Protein 8OGM (pdb70)

Foldseek 3Di:
DVVVVLLVQLLVQVLLLLVVCLVVLQKAKEKEADPDDDVVQLVQFAADQAAGGNVVRNVQRDPPDPFNQAYFYDDPRGGGGTNTFADFAPDPPPPPPDDRRVRRQLRNQCVHQMKMWTQGSVRSKIWIHHNNDIGTRDDSVRSSVVSVVSVD/DDPLVVLLVQQLVQVLVLLVVCLVVLQKAKEKEADPDDDVVQLVQFAFDQAFGGNVVRNVQRDPPDPFNAQHFYDYRGGRGGGNTFADFAPDPQPPPVDDGSVRRQLRNQCVHQMKMWIQGSVNSKIWIHHNNDIGTRDDSVRSSVVSVVSSD

Structure (mmCIF, N/CA/C/O backbone):
data_8OGM
#
_entry.id   8OGM
#
_cell.length_a   119.360
_cell.length_b   39.480
_cell.length_c   68.230
_cell.angle_alpha   90.000
_cell.angle_beta   95.370
_cell.angle_gamma   90.000
#
_symmetry.space_group_name_H-M   'C 1 2 1'
#
loop_
_entity.id
_entity.type
_entity.pdbx_description
1 polymer 'Cyclic di-AMP synthase CdaA'
2 water water
#
loop_
_atom_site.group_PDB
_atom_site.id
_atom_site.type_symbol
_atom_site.label_atom_id
_atom_site.label_alt_id
_atom_site.label_comp_id
_atom_site.label_asym_id
_atom_site.label_entity_id
_atom_site.label_seq_id
_atom_site.pdbx_PDB_ins_code
_atom_site.Cartn_x
_atom_site.Cartn_y
_atom_site.Cartn_z
_atom_site.occupancy
_atom_site.B_iso_or_equiv
_atom_site.auth_seq_id
_atom_site.auth_comp_id
_atom_site.auth_asym_id
_atom_site.auth_atom_id
_atom_site.pdbx_PDB_model_num
ATOM 1 N N . THR A 1 3 ? 26.56700 -26.35599 32.94501 1.000 38.55492 103 THR A N 1
ATOM 2 C CA . THR A 1 3 ? 25.66400 -25.84502 33.98700 1.000 36.99378 103 THR A CA 1
ATOM 3 C C . THR A 1 3 ? 24.32095 -25.47500 33.36697 1.000 35.17790 103 THR A C 1
ATOM 4 O O . THR A 1 3 ? 24.19001 -25.43999 32.14500 1.000 34.61512 103 THR A O 1
ATOM 15 N N . PRO A 1 4 ? 23.27402 -25.25400 34.18102 1.000 34.91937 104 PRO A N 1
ATOM 16 C CA . PRO A 1 4 ? 21.99002 -24.77895 33.62800 1.000 33.84766 104 PRO A CA 1
ATOM 17 C C . PRO A 1 4 ? 22.11701 -23.49104 32.80000 1.000 29.94119 104 PRO A C 1
ATOM 18 O O . PRO A 1 4 ? 21.56098 -23.41700 31.70798 1.000 30.73931 104 PRO A O 1
ATOM 29 N N . VAL A 1 5 ? 22.85901 -22.49500 33.27301 1.000 29.67199 105 VAL A N 1
ATOM 30 C CA . VAL A 1 5 ? 23.03400 -21.26201 32.50699 1.000 29.72234 105 VAL A CA 1
ATOM 31 C C . VAL A 1 5 ? 23.71498 -21.54498 31.16299 1.000 26.71852 105 VAL A C 1
ATOM 32 O O . VAL A 1 5 ? 23.33100 -20.98701 30.11802 1.000 27.35629 105 VAL A O 1
ATOM 45 N N . GLU A 1 6 ? 24.72801 -22.40501 31.16001 1.000 29.28804 106 GLU A N 1
ATOM 46 C CA . GLU A 1 6 ? 25.41500 -22.73800 29.91600 1.000 28.43185 106 GLU A CA 1
ATOM 47 C C . GLU A 1 6 ? 24.48801 -23.46898 28.95297 1.000 26.74569 106 GLU A C 1
ATOM 48 O O . GLU A 1 6 ? 24.48400 -23.17601 27.74202 1.000 25.88718 106 GLU A O 1
ATOM 60 N N . GLU A 1 7 ? 23.68299 -24.40202 29.45700 1.000 27.63870 107 GLU A N 1
ATOM 61 C CA . GLU A 1 7 ? 22.75401 -25.11097 28.57700 1.000 28.09405 107 GLU A CA 1
ATOM 62 C C . GLU A 1 7 ? 21.73600 -24.14302 27.97601 1.000 25.53426 107 GLU A C 1
ATOM 63 O O . GLU A 1 7 ? 21.35199 -24.29000 26.81698 1.000 23.94012 107 GLU A O 1
ATOM 75 N N . ALA A 1 8 ? 21.27101 -23.16699 28.75700 1.000 25.02353 108 ALA A N 1
ATOM 76 C CA . ALA A 1 8 ? 20.31200 -22.19799 28.23200 1.000 23.97551 108 ALA A CA 1
ATOM 77 C C . ALA A 1 8 ? 20.92200 -21.31402 27.14500 1.000 21.18091 108 ALA A C 1
ATOM 78 O O . ALA A 1 8 ? 20.27100 -21.04700 26.12900 1.000 20.19742 108 ALA A O 1
ATOM 85 N N . GLN A 1 9 ? 22.16600 -20.86400 27.33401 1.000 21.88805 109 GLN A N 1
ATOM 86 C CA . GLN A 1 9 ? 22.82900 -20.09099 26.29501 1.000 22.03347 109 GLN A CA 1
ATOM 87 C C . GLN A 1 9 ? 22.98800 -20.91599 25.03497 1.000 21.93952 109 GLN A C 1
ATOM 88 O O . GLN A 1 9 ? 22.83700 -20.39600 23.91701 1.000 21.20470 109 GLN A O 1
ATOM 102 N N . GLN A 1 10 ? 23.30301 -22.20300 25.17900 1.000 21.73135 110 GLN A N 1
ATOM 103 C CA . GLN A 1 10 ? 23.48700 -23.02999 23.99401 1.000 23.35330 110 GLN A CA 1
ATOM 104 C C . GLN A 1 10 ? 22.16700 -23.22801 23.26997 1.000 21.74073 110 GLN A C 1
ATOM 105 O O . GLN A 1 10 ? 22.11600 -23.16600 22.03800 1.000 20.71433 110 GLN A O 1
ATOM 119 N N . LYS A 1 11 ? 21.08602 -23.46900 24.00103 1.000 19.97571 111 LYS A N 1
ATOM 120 C CA . LYS A 1 11 ? 19.79396 -23.61398 23.36598 1.000 20.31944 111 LYS A CA 1
ATOM 121 C C . LYS A 1 11 ? 19.44001 -22.36500 22.55500 1.000 18.79345 111 LYS A C 1
ATOM 122 O O . LYS A 1 11 ? 18.91100 -22.45601 21.44100 1.000 19.35742 111 LYS A O 1
ATOM 141 N N . THR A 1 12 ? 19.74401 -21.18701 23.08901 1.000 18.28724 112 THR A N 1
ATOM 142 C CA . THR A 1 12 ? 19.45799 -19.95499 22.37197 1.000 18.82176 112 THR A CA 1
ATOM 143 C C . THR A 1 12 ? 20.30302 -19.82601 21.10503 1.000 16.55145 112 THR A C 1
ATOM 144 O O . THR A 1 12 ? 19.80099 -19.43999 20.04999 1.000 16.47942 112 THR A O 1
ATOM 155 N N . ILE A 1 13 ? 21.59400 -20.14300 21.20000 1.000 15.95736 113 ILE A N 1
ATOM 156 C CA . ILE A 1 13 ? 22.45000 -20.12100 20.01801 1.000 16.04303 113 ILE A CA 1
ATOM 157 C C . ILE A 1 13 ? 21.90100 -21.05201 18.95096 1.000 16.34180 113 ILE A C 1
ATOM 158 O O . ILE A 1 13 ? 21.87000 -20.71299 17.76001 1.000 16.56867 113 ILE A O 1
ATOM 174 N N . GLU A 1 14 ? 21.45400 -22.24203 19.34702 1.000 17.21367 114 GLU A N 1
ATOM 175 C CA . GLU A 1 14 ? 20.93001 -23.21797 18.38499 1.000 18.39009 114 GLU A CA 1
ATOM 176 C C . GLU A 1 14 ? 19.67297 -22.68300 17.71397 1.000 17.52905 114 GLU A C 1
ATOM 177 O O . GLU A 1 14 ? 19.44602 -22.89001 16.50902 1.000 17.23563 114 GLU A O 1
ATOM 189 N N . ALA A 1 15 ? 18.83399 -21.98500 18.47203 1.000 16.24189 115 ALA A N 1
ATOM 190 C CA . ALA A 1 15 ? 17.59402 -21.44399 17.92800 1.000 16.22987 115 ALA A CA 1
ATOM 191 C C . ALA A 1 15 ? 17.89697 -20.33701 16.92500 1.000 13.65354 115 ALA A C 1
ATOM 192 O O . ALA A 1 15 ? 17.28401 -20.28399 15.85399 1.000 14.75825 115 ALA A O 1
ATOM 199 N N . ILE A 1 16 ? 18.80301 -19.42499 17.27803 1.000 13.78792 116 ILE A N 1
ATOM 200 C CA . ILE A 1 16 ? 19.20301 -18.35303 16.37497 1.000 14.42611 116 ILE A CA 1
ATOM 201 C C . ILE A 1 16 ? 19.77200 -18.95897 15.08901 1.000 14.89215 116 ILE A C 1
ATOM 202 O O . ILE A 1 16 ? 19.40098 -18.57399 13.98398 1.000 16.53126 116 ILE A O 1
ATOM 218 N N . THR A 1 17 ? 20.72202 -19.87401 15.21302 1.000 14.89085 117 THR A N 1
ATOM 219 C CA . THR A 1 17 ? 21.37799 -20.37899 14.01299 1.000 18.18877 117 THR A CA 1
ATOM 220 C C . THR A 1 17 ? 20.38301 -21.13101 13.11899 1.000 16.50091 117 THR A C 1
ATOM 221 O O . THR A 1 17 ? 20.45301 -21.03099 11.89299 1.000 16.61457 117 THR A O 1
ATOM 232 N N . LYS A 1 18 ? 19.45300 -21.89898 13.70001 1.000 14.30495 118 LYS A N 1
ATOM 233 C CA . LYS A 1 18 ? 18.44300 -22.57102 12.88199 1.000 16.30308 118 LYS A CA 1
ATOM 234 C C . LYS A 1 18 ? 17.57498 -21.57296 12.12597 1.000 14.52402 118 LYS A C 1
ATOM 235 O O . LYS A 1 18 ? 17.26302 -21.75902 10.94200 1.000 15.46451 118 LYS A O 1
ATOM 254 N N . ALA A 1 19 ? 17.17102 -20.48301 12.77504 1.000 13.87040 119 ALA A N 1
ATOM 255 C CA . ALA A 1 19 ? 16.37797 -19.46503 12.10698 1.000 12.50798 119 ALA A CA 1
ATOM 256 C C . ALA A 1 19 ? 17.16904 -18.79996 11.00198 1.000 12.64689 119 ALA A C 1
ATOM 257 O O . ALA A 1 19 ? 16.66300 -18.57601 9.88902 1.000 13.49300 119 ALA A O 1
ATOM 264 N N . ILE A 1 20 ? 18.41899 -18.41401 11.30899 1.000 13.71960 120 ILE A N 1
ATOM 265 C CA . ILE A 1 20 ? 19.26897 -17.75599 10.31701 1.000 15.27687 120 ILE A CA 1
ATOM 266 C C . ILE A 1 20 ? 19.46199 -18.64700 9.09797 1.000 14.70203 120 ILE A C 1
ATOM 267 O O . ILE A 1 20 ? 19.36700 -18.18100 7.95002 1.000 14.77613 120 ILE A O 1
ATOM 283 N N . ASN A 1 21 ? 19.68601 -19.94801 9.30800 1.000 15.61765 121 ASN A N 1
ATOM 284 C CA . ASN A 1 21 ? 19.88701 -20.85800 8.17501 1.000 16.74758 121 ASN A CA 1
ATOM 285 C C . ASN A 1 21 ? 18.65899 -20.89899 7.28095 1.000 16.78275 121 ASN A C 1
ATOM 286 O O . ASN A 1 21 ? 18.76900 -20.86800 6.03803 1.000 18.07305 121 ASN A O 1
ATOM 297 N N . TYR A 1 22 ? 17.47400 -20.94902 7.88401 1.000 14.75343 122 TYR A N 1
ATOM 298 C CA . TYR A 1 22 ? 16.23101 -21.01000 7.12204 1.000 15.92650 122 TYR A CA 1
ATOM 299 C C . TYR A 1 22 ? 16.07795 -19.74991 6.29491 1.000 15.09271 122 TYR A C 1
ATOM 300 O O . TYR A 1 22 ? 15.70801 -19.78904 5.10802 1.000 18.45714 122 TYR A O 1
ATOM 318 N N . MET A 1 23 ? 16.31903 -18.57504 6.88711 1.000 14.02785 123 MET A N 1
ATOM 319 C CA . MET A 1 23 ? 16.17400 -17.29002 6.22991 1.000 14.37932 123 MET A CA 1
ATOM 320 C C . MET A 1 23 ? 17.21297 -17.12598 5.11903 1.000 14.91800 123 MET A C 1
ATOM 321 O O . MET A 1 23 ? 16.89601 -16.58900 4.05798 1.000 14.81841 123 MET A O 1
ATOM 335 N N . ALA A 1 24 ? 18.44602 -17.56299 5.36302 1.000 13.04460 124 ALA A N 1
ATOM 336 C CA . ALA A 1 24 ? 19.49198 -17.44200 4.35698 1.000 13.73321 124 ALA A CA 1
ATOM 337 C C . ALA A 1 24 ? 19.08602 -18.21304 3.10693 1.000 13.73419 124 ALA A C 1
ATOM 338 O O . ALA A 1 24 ? 19.27000 -17.75897 1.96703 1.000 15.37719 124 ALA A O 1
ATOM 345 N N . LYS A 1 25 ? 18.60998 -19.44606 3.28601 1.000 13.99075 125 LYS A N 1
ATOM 346 C CA . LYS A 1 25 ? 18.21803 -20.34091 2.16701 1.000 16.46761 125 LYS A CA 1
ATOM 347 C C . LYS A 1 25 ? 17.11599 -19.70501 1.32698 1.000 17.94729 125 LYS A C 1
ATOM 348 O O . LYS A 1 25 ? 17.08201 -19.86901 0.10400 1.000 18.94619 125 LYS A O 1
ATOM 367 N N . ARG A 1 26 ? 16.21500 -18.96600 1.94703 1.000 15.89493 126 ARG A N 1
ATOM 368 C CA . ARG A 1 26 ? 15.06499 -18.38502 1.27799 1.000 16.32133 126 ARG A CA 1
ATOM 369 C C . ARG A 1 26 ? 15.25104 -16.92197 0.95601 1.000 15.78742 126 ARG A C 1
ATOM 370 O O . ARG A 1 26 ? 14.34698 -16.29200 0.42199 1.000 15.90930 126 ARG A O 1
ATOM 391 N N . ARG A 1 27 ? 16.43200 -16.37403 1.25201 1.000 14.31909 127 ARG A N 1
ATOM 392 C CA . ARG A 1 27 ? 16.76599 -14.98596 1.01794 1.000 13.25474 127 ARG A CA 1
ATOM 393 C C . ARG A 1 27 ? 15.70397 -14.06196 1.60709 1.000 12.95210 127 ARG A C 1
ATOM 394 O O . ARG A 1 27 ? 15.23502 -13.07403 1.01997 1.000 14.72349 127 ARG A O 1
ATOM 415 N N . ILE A 1 28 ? 15.39303 -14.32803 2.88297 1.000 14.86759 128 ILE A N 1
ATOM 416 C CA . ILE A 1 28 ? 14.54399 -13.48998 3.70898 1.000 15.31298 128 ILE A CA 1
ATOM 417 C C . ILE A 1 28 ? 15.44499 -12.51903 4.45502 1.000 13.36119 128 ILE A C 1
ATOM 418 O O . ILE A 1 28 ? 16.26801 -12.94699 5.27200 1.000 15.02819 128 ILE A O 1
ATOM 434 N N . GLY A 1 29 ? 15.23400 -11.22899 4.24099 1.000 13.18764 129 GLY A N 1
ATOM 435 C CA . GLY A 1 29 ? 15.99501 -10.23500 4.96598 1.000 13.60799 129 GLY A CA 1
ATOM 436 C C . GLY A 1 29 ? 15.68500 -10.28698 6.44104 1.000 14.13937 129 GLY A C 1
ATOM 437 O O . GLY A 1 29 ? 14.53001 -10.42101 6.85499 1.000 15.66999 129 GLY A O 1
ATOM 441 N N . ALA A 1 30 ? 16.72297 -10.09302 7.25800 1.000 14.04510 130 ALA A N 1
ATOM 442 C CA . ALA A 1 30 ? 16.52800 -10.18700 8.69996 1.000 13.31889 130 ALA A CA 1
ATOM 443 C C . ALA A 1 30 ? 17.59103 -9.35998 9.37807 1.000 12.57435 130 ALA A C 1
ATOM 444 O O . ALA A 1 30 ? 18.70999 -9.19100 8.88598 1.000 12.48748 130 ALA A O 1
ATOM 451 N N . LEU A 1 31 ? 17.25802 -8.92299 10.59900 1.000 11.57236 131 LEU A N 1
ATOM 452 C CA . LEU A 1 31 ? 18.09299 -7.99705 11.38297 1.000 13.06328 131 LEU A CA 1
ATOM 453 C C . LEU A 1 31 ? 17.84593 -8.36598 12.83802 1.000 11.32574 131 LEU A C 1
ATOM 454 O O . LEU A 1 31 ? 16.73501 -8.15700 13.34199 1.000 13.33962 131 LEU A O 1
ATOM 470 N N . LEU A 1 32 ? 18.82907 -8.92501 13.51098 1.000 12.24445 132 LEU A N 1
ATOM 471 C CA . LEU A 1 32 ? 18.70598 -9.48497 14.85003 1.000 12.86336 132 LEU A CA 1
ATOM 472 C C . LEU A 1 32 ? 19.86003 -8.98203 15.70997 1.000 12.79478 132 LEU A C 1
ATOM 473 O O . LEU A 1 32 ? 21.01898 -9.35299 15.46901 1.000 12.72831 132 LEU A O 1
ATOM 489 N N . THR A 1 33 ? 19.56099 -8.14796 16.68903 1.000 12.60795 133 THR A N 1
ATOM 490 C CA . THR A 1 33 ? 20.56500 -7.52507 17.55899 1.000 13.18409 133 THR A CA 1
ATOM 491 C C . THR A 1 33 ? 20.49198 -8.17597 18.94296 1.000 13.08602 133 THR A C 1
ATOM 492 O O . THR A 1 33 ? 19.40401 -8.27301 19.51902 1.000 15.27792 133 THR A O 1
ATOM 503 N N . ILE A 1 34 ? 21.63703 -8.59900 19.44601 1.000 12.19885 134 ILE A N 1
ATOM 504 C CA . ILE A 1 34 ? 21.77695 -9.17100 20.78198 1.000 14.59025 134 ILE A CA 1
ATOM 505 C C . ILE A 1 34 ? 22.40599 -8.13700 21.69201 1.000 14.52836 134 ILE A C 1
ATOM 506 O O . ILE A 1 34 ? 23.57402 -7.78499 21.53700 1.000 15.14010 134 ILE A O 1
ATOM 522 N N . GLU A 1 35 ? 21.61498 -7.66800 22.65298 1.000 15.85638 135 GLU A N 1
ATOM 523 C CA . GLU A 1 35 ? 22.06299 -6.67000 23.59702 1.000 17.71827 135 GLU A CA 1
ATOM 524 C C . GLU A 1 35 ? 23.07303 -7.32200 24.52198 1.000 16.79181 135 GLU A C 1
ATOM 525 O O . GLU A 1 35 ? 22.94801 -8.50799 24.86001 1.000 19.31794 135 GLU A O 1
ATOM 537 N N . ARG A 1 36 ? 24.14397 -6.56700 24.83099 1.000 17.73442 136 ARG A N 1
ATOM 538 C CA . ARG A 1 36 ? 25.21201 -7.05201 25.69501 1.000 20.50085 136 ARG A CA 1
ATOM 539 C C . ARG A 1 36 ? 25.29303 -6.12198 26.89500 1.000 20.91515 136 ARG A C 1
ATOM 540 O O . ARG A 1 36 ? 24.29497 -5.94200 27.57801 1.000 25.76223 136 ARG A O 1
ATOM 561 N N . ASP A 1 37 ? 26.45398 -5.49101 27.15600 1.000 19.53627 137 ASP A N 1
ATOM 562 C CA . ASP A 1 37 ? 26.54901 -4.66501 28.35901 1.000 22.52032 137 ASP A CA 1
ATOM 563 C C . ASP A 1 37 ? 25.93199 -3.28299 28.18699 1.000 21.33694 137 ASP A C 1
ATOM 564 O O . ASP A 1 37 ? 25.42900 -2.71001 29.16200 1.000 24.05281 137 ASP A O 1
ATOM 573 N N . THR A 1 38 ? 25.95301 -2.71700 26.98100 1.000 21.08152 138 THR A N 1
ATOM 574 C CA . THR A 1 38 ? 25.35499 -1.40600 26.76500 1.000 21.63646 138 THR A CA 1
ATOM 575 C C . THR A 1 38 ? 23.84801 -1.59699 26.64798 1.000 20.06874 138 THR A C 1
ATOM 576 O O . THR A 1 38 ? 23.37500 -2.30600 25.75500 1.000 21.10386 138 THR A O 1
ATOM 587 N N . GLY A 1 39 ? 23.10000 -0.93599 27.51801 1.000 21.21140 139 GLY A N 1
ATOM 588 C CA . GLY A 1 39 ? 21.65899 -1.05800 27.48100 1.000 23.84534 139 GLY A CA 1
ATOM 589 C C . GLY A 1 39 ? 21.07403 -0.44098 26.22100 1.000 21.40770 139 GLY A C 1
ATOM 590 O O . GLY A 1 39 ? 21.52399 0.60799 25.74800 1.000 25.57853 139 GLY A O 1
ATOM 594 N N . MET A 1 40 ? 20.06799 -1.11001 25.67201 1.000 21.84699 140 MET A N 1
ATOM 595 C CA . MET A 1 40 ? 19.42100 -0.70799 24.43299 1.000 22.95394 140 MET A CA 1
ATOM 596 C C . MET A 1 40 ? 17.94301 -0.41100 24.63200 1.000 23.30594 140 MET A C 1
ATOM 597 O O . MET A 1 40 ? 17.15900 -0.45101 23.67900 1.000 19.50377 140 MET A O 1
ATOM 611 N N . GLY A 1 41 ? 17.56499 -0.05600 25.85300 1.000 24.29900 141 GLY A N 1
ATOM 612 C CA . GLY A 1 41 ? 16.16100 0.16401 26.14001 1.000 24.18278 141 GLY A CA 1
ATOM 613 C C . GLY A 1 41 ? 15.50199 1.20098 25.25298 1.000 24.80151 141 GLY A C 1
ATOM 614 O O . GLY A 1 41 ? 14.34500 1.03300 24.86400 1.000 24.47880 141 GLY A O 1
ATOM 618 N N . ASP A 1 42 ? 16.23701 2.23500 24.85201 1.000 25.08931 142 ASP A N 1
ATOM 619 C CA . ASP A 1 42 ? 15.65701 3.27100 24.00899 1.000 24.33591 142 ASP A CA 1
ATOM 620 C C . ASP A 1 42 ? 15.33699 2.74400 22.60901 1.000 23.37310 142 ASP A C 1
ATOM 621 O O . ASP A 1 42 ? 14.37500 3.19701 21.98200 1.000 27.14174 142 ASP A O 1
ATOM 630 N N . TYR A 1 43 ? 16.10400 1.77899 22.11300 1.000 19.97026 143 TYR A N 1
ATOM 631 C CA . TYR A 1 43 ? 15.77702 1.16300 20.83001 1.000 17.66599 143 TYR A CA 1
ATOM 632 C C . TYR A 1 43 ? 14.70196 0.10099 20.97396 1.000 15.26150 143 TYR A C 1
ATOM 633 O O . TYR A 1 43 ? 13.82502 -0.01200 20.08903 1.000 17.00441 143 TYR A O 1
ATOM 651 N N . ILE A 1 44 ? 14.74500 -0.69801 22.04701 1.000 17.48861 144 ILE A N 1
ATOM 652 C CA . ILE A 1 44 ? 13.68902 -1.68300 22.31796 1.000 17.01313 144 ILE A CA 1
ATOM 653 C C . ILE A 1 44 ? 12.33299 -1.00896 22.32002 1.000 17.13923 144 ILE A C 1
ATOM 654 O O . ILE A 1 44 ? 11.35699 -1.51603 21.77799 1.000 17.74391 144 ILE A O 1
ATOM 670 N N . GLU A 1 45 ? 12.26801 0.19302 22.88604 1.000 19.17294 145 GLU A N 1
ATOM 671 C CA . GLU A 1 45 ? 11.00101 0.88897 23.09998 1.000 20.66525 145 GLU A CA 1
ATOM 672 C C . GLU A 1 45 ? 10.37601 1.31302 21.77799 1.000 19.86060 145 GLU A C 1
ATOM 673 O O . GLU A 1 45 ? 9.17699 1.57700 21.73900 1.000 21.32576 145 GLU A O 1
ATOM 685 N N . THR A 1 46 ? 11.16999 1.45097 20.70003 1.000 19.73642 146 THR A N 1
ATOM 686 C CA . THR A 1 46 ? 10.63002 1.82004 19.40299 1.000 17.98846 146 THR A CA 1
ATOM 687 C C . THR A 1 46 ? 9.88698 0.70599 18.67799 1.000 17.92522 146 THR A C 1
ATOM 688 O O . THR A 1 46 ? 9.18600 1.00500 17.70001 1.000 21.35970 146 THR A O 1
ATOM 699 N N . GLY A 1 47 ? 10.00802 -0.55300 19.10501 1.000 16.92814 147 GLY A N 1
ATOM 700 C CA . GLY A 1 47 ? 9.39599 -1.67198 18.42601 1.000 17.16087 147 GLY A CA 1
ATOM 701 C C . GLY A 1 47 ? 8.11902 -2.13400 19.10998 1.000 17.65637 147 GLY A C 1
ATOM 702 O O . GLY A 1 47 ? 7.53699 -1.46099 19.95701 1.000 19.39023 147 GLY A O 1
ATOM 706 N N . ILE A 1 48 ? 7.68501 -3.31601 18.70499 1.000 15.90800 148 ILE A N 1
ATOM 707 C CA . ILE A 1 48 ? 6.50599 -3.96203 19.26504 1.000 15.45107 148 ILE A CA 1
ATOM 708 C C . ILE A 1 48 ? 6.97299 -4.83598 20.43198 1.000 16.42015 148 ILE A C 1
ATOM 709 O O . ILE A 1 48 ? 7.79199 -5.74700 20.21101 1.000 14.77105 148 ILE A O 1
ATOM 725 N N . PRO A 1 49 ? 6.48702 -4.60901 21.66398 1.000 15.80798 149 PRO A N 1
ATOM 726 C CA . PRO A 1 49 ? 6.96600 -5.42496 22.78701 1.000 15.10801 149 PRO A CA 1
ATOM 727 C C . PRO A 1 49 ? 6.56590 -6.86514 22.62599 1.000 15.29485 149 PRO A C 1
ATOM 728 O O . PRO A 1 49 ? 5.39006 -7.18995 22.32900 1.000 16.44299 149 PRO A O 1
ATOM 739 N N . LEU A 1 50 ? 7.48607 -7.80388 22.91300 1.000 13.85837 150 LEU A N 1
ATOM 740 C CA . LEU A 1 50 ? 7.23696 -9.21608 22.93199 1.000 15.83494 150 LEU A CA 1
ATOM 741 C C . LEU A 1 50 ? 7.58700 -9.88000 24.25500 1.000 16.83442 150 LEU A C 1
ATOM 742 O O . LEU A 1 50 ? 6.76900 -10.62999 24.80300 1.000 17.58557 150 LEU A O 1
ATOM 758 N N . ASN A 1 51 ? 8.79901 -9.66098 24.75800 1.000 15.26706 151 ASN A N 1
ATOM 759 C CA . ASN A 1 51 ? 9.33799 -10.36700 25.91902 1.000 15.98059 151 ASN A CA 1
ATOM 760 C C . ASN A 1 51 ? 9.01800 -11.85201 25.83801 1.000 17.06388 151 ASN A C 1
ATOM 761 O O . ASN A 1 51 ? 8.49300 -12.47299 26.77000 1.000 17.29408 151 ASN A O 1
ATOM 772 N N . ALA A 1 52 ? 9.36003 -12.42400 24.70499 1.000 15.45387 152 ALA A N 1
ATOM 773 C CA . ALA A 1 52 ? 9.02900 -13.79601 24.38200 1.000 15.16122 152 ALA A CA 1
ATOM 774 C C . ALA A 1 52 ? 10.20201 -14.76199 24.53200 1.000 13.38824 152 ALA A C 1
ATOM 775 O O . ALA A 1 52 ? 11.36601 -14.40798 24.37000 1.000 16.09090 152 ALA A O 1
ATOM 782 N N . LYS A 1 53 ? 9.87596 -16.00404 24.81801 1.000 14.03133 153 LYS A N 1
ATOM 783 C CA . LYS A 1 53 ? 10.84701 -17.08697 24.75300 1.000 15.39817 153 LYS A CA 1
ATOM 784 C C . LYS A 1 53 ? 11.43703 -17.14102 23.35303 1.000 14.64499 153 LYS A C 1
ATOM 785 O O . LYS A 1 53 ? 10.74498 -16.97299 22.35698 1.000 17.90389 153 LYS A O 1
ATOM 804 N N . VAL A 1 54 ? 12.73201 -17.41900 23.29096 1.000 15.93803 154 VAL A N 1
ATOM 805 C CA . VAL A 1 54 ? 13.38400 -17.60500 21.98805 1.000 17.60977 154 VAL A CA 1
ATOM 806 C C . VAL A 1 54 ? 13.01099 -18.97300 21.44599 1.000 16.97510 154 VAL A C 1
ATOM 807 O O . VAL A 1 54 ? 12.99401 -19.97699 22.17101 1.000 20.47278 154 VAL A O 1
ATOM 820 N N . SER A 1 55 ? 12.66400 -19.00803 20.16999 1.000 15.98203 155 SER A N 1
ATOM 821 C CA . SER A 1 55 ? 12.57900 -20.27598 19.45099 1.000 16.83111 155 SER A CA 1
ATOM 822 C C . SER A 1 55 ? 12.90899 -19.95898 17.99802 1.000 14.62664 155 SER A C 1
ATOM 823 O O . SER A 1 55 ? 12.73100 -18.82400 17.55100 1.000 15.52495 155 SER A O 1
ATOM 831 N N . SER A 1 56 ? 13.40902 -20.94102 17.27098 1.000 15.25156 156 SER A N 1
ATOM 832 C CA . SER A 1 56 ? 13.65999 -20.70301 15.85301 1.000 15.80788 156 SER A CA 1
ATOM 833 C C . SER A 1 56 ? 12.35196 -20.41802 15.13701 1.000 15.31420 156 SER A C 1
ATOM 834 O O . SER A 1 56 ? 12.30200 -19.59499 14.22498 1.000 15.53985 156 SER A O 1
ATOM 842 N N . GLU A 1 57 ? 11.25902 -21.08901 15.56000 1.000 15.21959 157 GLU A N 1
ATOM 843 C CA . GLU A 1 57 ? 9.95604 -20.91401 14.91899 1.000 14.17525 157 GLU A CA 1
ATOM 844 C C . GLU A 1 57 ? 9.49897 -19.47692 15.05005 1.000 15.29913 157 GLU A C 1
ATOM 845 O O . GLU A 1 57 ? 9.02001 -18.86502 14.08599 1.000 15.76170 157 GLU A O 1
ATOM 857 N N . LEU A 1 58 ? 9.62401 -18.87806 16.26296 1.000 15.17085 158 LEU A N 1
ATOM 858 C CA . LEU A 1 58 ? 9.15300 -17.51696 16.42702 1.000 15.72845 158 LEU A CA 1
ATOM 859 C C . LEU A 1 58 ? 10.01101 -16.53002 15.63299 1.000 15.67233 158 LEU A C 1
ATOM 860 O O . LEU A 1 58 ? 9.49597 -15.61999 14.99000 1.000 15.75555 158 LEU A O 1
ATOM 876 N N . LEU A 1 59 ? 11.32601 -16.72300 15.62600 1.000 13.14909 159 LEU A N 1
ATOM 877 C CA . LEU A 1 59 ? 12.19199 -15.83499 14.85101 1.000 15.60109 159 LEU A CA 1
ATOM 878 C C . LEU A 1 59 ? 11.82300 -15.85505 13.37303 1.000 14.99781 159 LEU A C 1
ATOM 879 O O . LEU A 1 59 ? 11.72800 -14.81697 12.73299 1.000 16.83091 159 LEU A O 1
ATOM 895 N N . ILE A 1 60 ? 11.59598 -17.05198 12.82696 1.000 15.49951 160 ILE A N 1
ATOM 896 C CA . ILE A 1 60 ? 11.19502 -17.16003 11.41402 1.000 17.38993 160 ILE A CA 1
ATOM 897 C C . ILE A 1 60 ? 9.84899 -16.48700 11.17502 1.000 17.93278 160 ILE A C 1
ATOM 898 O O . ILE A 1 60 ? 9.69299 -15.70799 10.23698 1.000 21.56742 160 ILE A O 1
ATOM 914 N N . ASN A 1 61 ? 8.86200 -16.75499 12.04301 1.000 17.16110 161 ASN A N 1
ATOM 915 C CA . ASN A 1 61 ? 7.54801 -16.11801 11.89498 1.000 18.46139 161 ASN A CA 1
ATOM 916 C C . ASN A 1 61 ? 7.60601 -14.58902 11.96003 1.000 18.67223 161 ASN A C 1
ATOM 917 O O . ASN A 1 61 ? 6.77200 -13.94297 11.33499 1.000 24.16181 161 ASN A O 1
ATOM 928 N N . ILE A 1 62 ? 8.52698 -14.00804 12.75695 1.000 15.77408 162 ILE A N 1
ATOM 929 C CA . ILE A 1 62 ? 8.65503 -12.56095 12.81203 1.000 14.54778 162 ILE A CA 1
ATOM 930 C C . ILE A 1 62 ? 9.06204 -11.97804 11.45403 1.000 13.17910 162 ILE A C 1
ATOM 931 O O . ILE A 1 62 ? 8.57399 -10.92499 11.03699 1.000 15.59514 162 ILE A O 1
ATOM 947 N N . PHE A 1 63 ? 10.06997 -12.59698 10.81697 1.000 15.06473 163 PHE A N 1
ATOM 948 C CA . PHE A 1 63 ? 10.69500 -12.01201 9.62703 1.000 16.03916 163 PHE A CA 1
ATOM 949 C C . PHE A 1 63 ? 9.99205 -12.33598 8.31094 1.000 19.97935 163 PHE A C 1
ATOM 950 O O . PHE A 1 63 ? 10.53101 -12.02000 7.23103 1.000 25.21305 163 PHE A O 1
ATOM 967 N N . ILE A 1 64 ? 8.80396 -12.89102 8.32003 1.000 20.49768 164 ILE A N 1
ATOM 968 C CA . ILE A 1 64 ? 8.17301 -13.19801 7.03599 1.000 21.98383 164 ILE A CA 1
ATOM 969 C C . ILE A 1 64 ? 7.93199 -11.90800 6.25798 1.000 21.51355 164 ILE A C 1
ATOM 970 O O . ILE A 1 64 ? 7.39400 -10.92501 6.80102 1.000 22.25021 164 ILE A O 1
ATOM 986 N N . PRO A 1 65 ? 8.29899 -11.84401 4.98503 1.000 21.77922 165 PRO A N 1
ATOM 987 C CA . PRO A 1 65 ? 8.10899 -10.59698 4.24896 1.000 23.26554 165 PRO A CA 1
ATOM 988 C C . PRO A 1 65 ? 6.63504 -10.18402 4.18302 1.000 25.80201 165 PRO A C 1
ATOM 989 O O . PRO A 1 65 ? 5.74398 -11.02800 4.16799 1.000 30.01029 165 PRO A O 1
ATOM 1000 N N . ASN A 1 66 ? 6.40398 -8.87799 4.23403 0.723 27.73122 166 ASN A N 1
ATOM 1001 C CA . ASN A 1 66 ? 5.04801 -8.30799 4.15998 0.723 27.88517 166 ASN A CA 1
ATOM 1002 C C . ASN A 1 66 ? 4.12101 -8.69902 5.30600 0.723 26.63982 166 ASN A C 1
ATOM 1003 O O . ASN A 1 66 ? 2.92300 -8.91500 5.11700 0.723 27.35924 166 ASN A O 1
ATOM 1014 N N . THR A 1 67 ? 4.67300 -8.76901 6.50201 1.000 27.34713 167 THR A N 1
ATOM 1015 C CA . THR A 1 67 ? 3.92598 -9.05498 7.71499 1.000 23.46134 167 THR A CA 1
ATOM 1016 C C . THR A 1 67 ? 4.14001 -7.89899 8.68599 1.000 23.98908 167 THR A C 1
ATOM 1017 O O . THR A 1 67 ? 5.06498 -7.08502 8.50401 1.000 24.00841 167 THR A O 1
ATOM 1028 N N . PRO A 1 68 ? 3.28802 -7.77198 9.70702 1.000 24.69549 168 PRO A N 1
ATOM 1029 C CA . PRO A 1 68 ? 3.44699 -6.64601 10.66000 1.000 24.83254 168 PRO A CA 1
ATOM 1030 C C . PRO A 1 68 ? 4.82001 -6.49999 11.33498 1.000 27.21887 168 PRO A C 1
ATOM 1031 O O . PRO A 1 68 ? 5.26999 -5.37100 11.56800 1.000 30.88818 168 PRO A O 1
ATOM 1042 N N . LEU A 1 69 ? 5.53701 -7.58101 11.58899 1.000 23.71532 169 LEU A N 1
ATOM 1043 C CA . LEU A 1 69 ? 6.72297 -7.56302 12.44299 1.000 19.68423 169 LEU A CA 1
ATOM 1044 C C . LEU A 1 69 ? 8.04999 -7.56200 11.69702 1.000 18.40142 169 LEU A C 1
ATOM 1045 O O . LEU A 1 69 ? 9.09201 -7.48500 12.34999 1.000 19.40243 169 LEU A O 1
ATOM 1061 N N . HIS A 1 70 ? 8.04800 -7.65300 10.37699 1.000 18.60109 170 HIS A N 1
ATOM 1062 C CA . HIS A 1 70 ? 9.29899 -7.87001 9.66899 1.000 18.70102 170 HIS A CA 1
ATOM 1063 C C . HIS A 1 70 ? 10.09103 -6.60695 9.42801 1.000 18.09993 170 HIS A C 1
ATOM 1064 O O . HIS A 1 70 ? 11.28900 -6.69601 9.13799 1.000 26.52403 170 HIS A O 1
ATOM 1078 N N . ASP A 1 71 ? 9.51698 -5.41503 9.63701 1.000 20.19682 171 ASP A N 1
ATOM 1079 C CA . ASP A 1 71 ? 10.12001 -4.17198 9.18098 1.000 21.76168 171 ASP A CA 1
ATOM 1080 C C . ASP A 1 71 ? 10.89600 -3.50201 10.31000 1.000 24.38705 171 ASP A C 1
ATOM 1081 O O . ASP A 1 71 ? 10.44700 -2.54300 10.94100 1.000 27.62926 171 ASP A O 1
ATOM 1090 N N . GLY A 1 72 ? 12.10002 -3.99798 10.52604 1.000 19.42012 172 GLY A N 1
ATOM 1091 C CA . GLY A 1 72 ? 12.95498 -3.49504 11.59296 1.000 15.01273 172 GLY A CA 1
ATOM 1092 C C . GLY A 1 72 ? 13.72100 -4.63698 12.23603 1.000 13.86203 172 GLY A C 1
ATOM 1093 O O . GLY A 1 72 ? 13.74899 -5.78597 11.76999 1.000 15.56276 172 GLY A O 1
ATOM 1097 N N . ALA A 1 73 ? 14.31700 -4.29103 13.37399 1.000 14.18479 173 ALA A N 1
ATOM 1098 C CA . ALA A 1 73 ? 15.19300 -5.21500 14.06601 1.000 13.60547 173 ALA A CA 1
ATOM 1099 C C . ALA A 1 73 ? 14.45399 -5.93696 15.18401 1.000 13.26004 173 ALA A C 1
ATOM 1100 O O . ALA A 1 73 ? 13.61901 -5.35700 15.89099 1.000 14.93614 173 ALA A O 1
ATOM 1107 N N . VAL A 1 74 ? 14.79202 -7.18105 15.35299 1.000 12.28001 174 VAL A N 1
ATOM 1108 C CA . VAL A 1 74 ? 14.53997 -7.90096 16.59102 1.000 12.40529 174 VAL A CA 1
ATOM 1109 C C . VAL A 1 74 ? 15.67700 -7.60898 17.54500 1.000 12.02090 174 VAL A C 1
ATOM 1110 O O . VAL A 1 74 ? 16.84202 -7.64000 17.14500 1.000 13.39584 174 VAL A O 1
ATOM 1123 N N . ILE A 1 75 ? 15.34700 -7.26797 18.78899 1.000 13.18933 175 ILE A N 1
ATOM 1124 C CA . ILE A 1 75 ? 16.34706 -7.04314 19.82299 1.000 11.35021 175 ILE A CA 1
ATOM 1125 C C . ILE A 1 75 ? 16.13992 -8.13992 20.87901 1.000 11.72858 175 ILE A C 1
ATOM 1126 O O . ILE A 1 75 ? 15.03303 -8.24702 21.44300 1.000 14.61799 175 ILE A O 1
ATOM 1142 N N . MET A 1 76 ? 17.17707 -8.88403 21.16899 1.000 12.85639 176 MET A N 1
ATOM 1143 C CA . MET A 1 76 ? 17.20396 -9.90097 22.21003 1.000 14.01927 176 MET A CA 1
ATOM 1144 C C . MET A 1 76 ? 17.93300 -9.38700 23.43798 1.000 17.10691 176 MET A C 1
ATOM 1145 O O . MET A 1 76 ? 18.95901 -8.71899 23.32301 1.000 18.38671 176 MET A O 1
ATOM 1159 N N . LYS A 1 77 ? 17.42299 -9.75700 24.59904 1.000 19.96951 177 LYS A N 1
ATOM 1160 C CA . LYS A 1 77 ? 17.92800 -9.29700 25.89298 1.000 19.80504 177 LYS A CA 1
ATOM 1161 C C . LYS A 1 77 ? 17.57899 -10.35101 26.92700 1.000 22.29467 177 LYS A C 1
ATOM 1162 O O . LYS A 1 77 ? 16.44801 -10.85299 26.95100 1.000 22.56454 177 LYS A O 1
ATOM 1181 N N . ASN A 1 78 ? 18.55900 -10.71301 27.74500 1.000 23.61146 178 ASN A N 1
ATOM 1182 C CA . ASN A 1 78 ? 18.35001 -11.66599 28.83701 1.000 28.06595 178 ASN A CA 1
ATOM 1183 C C . ASN A 1 78 ? 17.70199 -12.96601 28.36099 1.000 26.99976 178 ASN A C 1
ATOM 1184 O O . ASN A 1 78 ? 16.79201 -13.50899 28.99800 1.000 27.20807 178 ASN A O 1
ATOM 1195 N N . ASN A 1 79 ? 18.16700 -13.47799 27.21800 1.000 28.12837 179 ASN A N 1
ATOM 1196 C CA . ASN A 1 79 ? 17.76098 -14.78500 26.70798 1.000 25.69774 179 ASN A CA 1
ATOM 1197 C C . ASN A 1 79 ? 16.30603 -14.81698 26.21701 1.000 22.64583 179 ASN A C 1
ATOM 1198 O O . ASN A 1 79 ? 15.71399 -15.88900 26.10500 1.000 27.99391 179 ASN A O 1
ATOM 1209 N N . GLU A 1 80 ? 15.74999 -13.64700 25.91001 1.000 19.33174 180 GLU A N 1
ATOM 1210 C CA . GLU A 1 80 ? 14.38902 -13.50500 25.41800 1.000 17.14952 180 GLU A CA 1
ATOM 1211 C C . GLU A 1 80 ? 14.40999 -12.56301 24.22400 1.000 16.30717 180 GLU A C 1
ATOM 1212 O O . GLU A 1 80 ? 15.32801 -11.76100 24.05400 1.000 16.77448 180 GLU A O 1
ATOM 1224 N N . ILE A 1 81 ? 13.36000 -12.64399 23.41401 1.000 15.13250 181 ILE A N 1
ATOM 1225 C CA . ILE A 1 81 ? 13.09904 -11.63101 22.39898 1.000 13.29921 181 ILE A CA 1
ATOM 1226 C C . ILE A 1 81 ? 12.37587 -10.46397 23.05604 1.000 12.56476 181 ILE A C 1
ATOM 1227 O O . ILE A 1 81 ? 11.18504 -10.57602 23.40499 1.000 16.11424 181 ILE A O 1
ATOM 1243 N N . ALA A 1 82 ? 13.03209 -9.31804 23.21096 1.000 13.50357 182 ALA A N 1
ATOM 1244 C CA . ALA A 1 82 ? 12.44197 -8.18499 23.87905 1.000 13.38356 182 ALA A CA 1
ATOM 1245 C C . ALA A 1 82 ? 11.38396 -7.53197 23.01498 1.000 15.10648 182 ALA A C 1
ATOM 1246 O O . ALA A 1 82 ? 10.26103 -7.24601 23.47700 1.000 15.16349 182 ALA A O 1
ATOM 1253 N N . ALA A 1 83 ? 11.71500 -7.26198 21.75200 1.000 15.27185 183 ALA A N 1
ATOM 1254 C CA . ALA A 1 83 ? 10.84298 -6.49705 20.85900 1.000 14.71243 183 ALA A CA 1
ATOM 1255 C C . ALA A 1 83 ? 11.22202 -6.83497 19.42201 1.000 13.39273 183 ALA A C 1
ATOM 1256 O O . ALA A 1 83 ? 12.36399 -7.20900 19.13800 1.000 14.04066 183 ALA A O 1
ATOM 1263 N N . ALA A 1 84 ? 10.27298 -6.63099 18.52100 1.000 13.28784 184 ALA A N 1
ATOM 1264 C CA . ALA A 1 84 ? 10.47903 -6.71700 17.08401 1.000 14.39641 184 ALA A CA 1
ATOM 1265 C C . ALA A 1 84 ? 10.14100 -5.39003 16.41099 1.000 15.07746 184 ALA A C 1
ATOM 1266 O O . ALA A 1 84 ? 9.48499 -4.52298 16.96802 1.000 15.91091 184 ALA A O 1
ATOM 1273 N N . ALA A 1 85 ? 10.58000 -5.27900 15.16998 1.000 14.75410 185 ALA A N 1
ATOM 1274 C CA . ALA A 1 85 ? 10.31500 -4.10200 14.34700 1.000 17.10573 185 ALA A CA 1
ATOM 1275 C C . ALA A 1 85 ? 10.87800 -2.84199 15.00400 1.000 15.39332 185 ALA A C 1
ATOM 1276 O O . ALA A 1 85 ? 10.27100 -1.76202 14.97100 1.000 17.16819 185 ALA A O 1
ATOM 1283 N N . CYS A 1 86 ? 12.05999 -2.97200 15.60497 1.000 14.69690 186 CYS A N 1
ATOM 1284 C CA . CYS A 1 86 ? 12.70104 -1.84097 16.23902 1.000 13.63153 186 CYS A CA 1
ATOM 1285 C C . CYS A 1 86 ? 13.55897 -1.00901 15.27398 1.000 14.66807 186 CYS A C 1
ATOM 1286 O O . CYS A 1 86 ? 14.10300 -1.52500 14.29300 1.000 16.04375 186 CYS A O 1
ATOM 1294 N N . TYR A 1 87 ? 13.61099 0.29997 15.53604 1.000 15.05527 187 TYR A N 1
ATOM 1295 C CA . TYR A 1 87 ? 14.53802 1.19501 14.88197 1.000 15.21712 187 TYR A CA 1
ATOM 1296 C C . TYR A 1 87 ? 15.96600 0.97998 15.37100 1.000 18.10828 187 TYR A C 1
ATOM 1297 O O . TYR A 1 87 ? 16.20400 0.73901 16.55700 1.000 19.23896 187 TYR A O 1
ATOM 1315 N N . LEU A 1 88 ? 16.91100 0.99901 14.43102 1.000 17.05521 188 LEU A N 1
ATOM 1316 C CA . LEU A 1 88 ? 18.33398 1.08701 14.71599 1.000 17.88570 188 LEU A CA 1
ATOM 1317 C C . LEU A 1 88 ? 18.87603 2.24799 13.89802 1.000 18.84356 188 LEU A C 1
ATOM 1318 O O . LEU A 1 88 ? 18.43399 2.47301 12.77698 1.000 19.96405 188 LEU A O 1
ATOM 1334 N N . PRO A 1 89 ? 19.87497 2.96799 14.41698 1.000 19.04901 189 PRO A N 1
ATOM 1335 C CA . PRO A 1 89 ? 20.39001 4.13102 13.68700 1.000 18.21094 189 PRO A CA 1
ATOM 1336 C C . PRO A 1 89 ? 21.24999 3.71699 12.49403 1.000 15.58118 189 PRO A C 1
ATOM 1337 O O . PRO A 1 89 ? 21.99900 2.73901 12.56899 1.000 17.23422 189 PRO A O 1
ATOM 1348 N N . LEU A 1 90 ? 21.11302 4.45601 11.39399 1.000 18.49429 190 LEU A N 1
ATOM 1349 C CA . LEU A 1 90 ? 21.91799 4.18896 10.20201 1.000 18.56625 190 LEU A CA 1
ATOM 1350 C C . LEU A 1 90 ? 23.35197 4.67407 10.34001 1.000 15.72684 190 LEU A C 1
ATOM 1351 O O . LEU A 1 90 ? 23.58101 5.85299 10.63800 1.000 18.11655 190 LEU A O 1
ATOM 1367 N N . SER A 1 91 ? 24.29706 3.81797 10.02599 1.000 15.13567 191 SER A N 1
ATOM 1368 C CA . SER A 1 91 ? 25.71195 4.21899 9.96700 1.000 15.07122 191 SER A CA 1
ATOM 1369 C C . SER A 1 91 ? 25.93800 5.17599 8.80202 1.000 17.20975 191 SER A C 1
ATOM 1370 O O . SER A 1 91 ? 25.32700 5.03301 7.74399 1.000 19.23083 191 SER A O 1
ATOM 1378 N N . GLU A 1 92 ? 26.81499 6.15502 9.02298 1.000 17.77471 192 GLU A N 1
ATOM 1379 C CA . GLU A 1 92 ? 27.33000 7.03095 7.97101 1.000 18.77749 192 GLU A CA 1
ATOM 1380 C C . GLU A 1 92 ? 28.73800 6.60602 7.55598 1.000 18.91816 192 GLU A C 1
ATOM 1381 O O . GLU A 1 92 ? 29.42400 7.36700 6.86100 1.000 22.33368 192 GLU A O 1
ATOM 1393 N N . SER A 1 93 ? 29.18101 5.41401 7.95000 1.000 17.64863 193 SER A N 1
ATOM 1394 C CA . SER A 1 93 ? 30.53898 4.98700 7.62400 1.000 17.86455 193 SER A CA 1
ATOM 1395 C C . SER A 1 93 ? 30.70501 4.95198 6.10702 1.000 17.85616 193 SER A C 1
ATOM 1396 O O . SER A 1 93 ? 29.87999 4.34800 5.41999 1.000 20.05174 193 SER A O 1
ATOM 1404 N N . PRO A 1 94 ? 31.79900 5.48003 5.56301 1.000 18.74430 194 PRO A N 1
ATOM 1405 C CA . PRO A 1 94 ? 32.05100 5.33400 4.13099 1.000 18.80365 194 PRO A CA 1
ATOM 1406 C C . PRO A 1 94 ? 32.71201 4.01997 3.76297 1.000 18.33328 194 PRO A C 1
ATOM 1407 O O . PRO A 1 94 ? 33.00800 3.80101 2.58102 1.000 20.30342 194 PRO A O 1
ATOM 1418 N N . PHE A 1 95 ? 32.89099 3.10700 4.72300 1.000 16.66880 195 PHE A N 1
ATOM 1419 C CA . PHE A 1 95 ? 33.66302 1.88201 4.54401 1.000 16.64207 195 PHE A CA 1
ATOM 1420 C C . PHE A 1 95 ? 32.81898 0.63097 4.56799 1.000 20.22357 195 PHE A C 1
ATOM 1421 O O . PHE A 1 95 ? 33.34401 -0.47700 4.72100 1.000 24.64370 195 PHE A O 1
ATOM 1438 N N . ILE A 1 96 ? 31.53599 0.77502 4.37901 1.000 19.03495 196 ILE A N 1
ATOM 1439 C CA . ILE A 1 96 ? 30.62301 -0.33001 4.15300 1.000 19.81345 196 ILE A CA 1
ATOM 1440 C C . ILE A 1 96 ? 30.56697 -0.55601 2.64901 1.000 20.01857 196 ILE A C 1
ATOM 1441 O O . ILE A 1 96 ? 30.49301 0.39401 1.86500 1.000 23.05584 196 ILE A O 1
ATOM 1457 N N . SER A 1 97 ? 30.53400 -1.82399 2.24899 1.000 20.88380 197 SER A N 1
ATOM 1458 C CA . SER A 1 97 ? 30.39500 -2.15602 0.83701 1.000 23.52193 197 SER A CA 1
ATOM 1459 C C . SER A 1 97 ? 29.23298 -1.39999 0.21700 1.000 25.24644 197 SER A C 1
ATOM 1460 O O . SER A 1 97 ? 28.12501 -1.36000 0.77000 1.000 23.84114 197 SER A O 1
ATOM 1468 N N . LYS A 1 98 ? 29.48900 -0.80498 -0.95101 1.000 25.95420 198 LYS A N 1
ATOM 1469 C CA . LYS A 1 98 ? 28.54900 0.15299 -1.53600 1.000 24.68357 198 LYS A CA 1
ATOM 1470 C C . LYS A 1 98 ? 27.30200 -0.53399 -2.07999 1.000 26.41577 198 LYS A C 1
ATOM 1471 O O . LYS A 1 98 ? 26.28600 0.13600 -2.29100 1.000 31.90911 198 LYS A O 1
ATOM 1490 N N . GLU A 1 99 ? 27.34799 -1.85101 -2.27301 1.000 23.78141 199 GLU A N 1
ATOM 1491 C CA . GLU A 1 99 ? 26.18701 -2.61000 -2.73701 1.000 25.63489 199 GLU A CA 1
ATOM 1492 C C . GLU A 1 99 ? 25.15999 -2.83101 -1.63600 1.000 27.15276 199 GLU A C 1
ATOM 1493 O O . GLU A 1 99 ? 24.01701 -3.21300 -1.92401 1.000 30.96404 199 GLU A O 1
ATOM 1505 N N . LEU A 1 100 ? 25.53700 -2.62899 -0.38499 1.000 24.70740 200 LEU A N 1
ATOM 1506 C CA . LEU A 1 100 ? 24.67501 -2.95100 0.74099 1.000 24.27119 200 LEU A CA 1
ATOM 1507 C C . LEU A 1 100 ? 23.75498 -1.79501 1.08900 1.000 26.78255 200 LEU A C 1
ATOM 1508 O O . LEU A 1 100 ? 24.09101 -0.62199 0.93200 1.000 27.35820 200 LEU A O 1
ATOM 1524 N N . GLY A 1 101 ? 22.56901 -2.15700 1.56600 1.000 29.80238 201 GLY A N 1
ATOM 1525 C CA . GLY A 1 101 ? 21.53800 -1.18400 1.81600 1.000 29.28498 201 GLY A CA 1
ATOM 1526 C C . GLY A 1 101 ? 21.30500 -0.89400 3.27802 1.000 27.52631 201 GLY A C 1
ATOM 1527 O O . GLY A 1 101 ? 22.18900 -1.07100 4.12799 1.000 25.60731 201 GLY A O 1
ATOM 1531 N N . THR A 1 102 ? 20.07999 -0.46200 3.57999 1.000 28.10360 202 THR A N 1
ATOM 1532 C CA . THR A 1 102 ? 19.77402 0.11801 4.88101 1.000 27.41242 202 THR A CA 1
ATOM 1533 C C . THR A 1 102 ? 19.82198 -0.91100 6.00699 1.000 23.83455 202 THR A C 1
ATOM 1534 O O . THR A 1 102 ? 20.10901 -0.55798 7.14003 1.000 21.78049 202 THR A O 1
ATOM 1545 N N . ARG A 1 103 ? 19.49901 -2.17098 5.73600 1.000 24.24176 203 ARG A N 1
ATOM 1546 C CA . ARG A 1 103 ? 19.54800 -3.17801 6.78600 1.000 22.17852 203 ARG A CA 1
ATOM 1547 C C . ARG A 1 103 ? 20.96100 -3.32200 7.34104 1.000 18.78839 203 ARG A C 1
ATOM 1548 O O . ARG A 1 103 ? 21.18598 -3.34900 8.56398 1.000 16.85631 203 ARG A O 1
ATOM 1569 N N . HIS A 1 104 ? 21.92802 -3.42400 6.45994 1.000 17.06510 204 HIS A N 1
ATOM 1570 C CA . HIS A 1 104 ? 23.32299 -3.51802 6.86502 1.000 15.10501 204 HIS A CA 1
ATOM 1571 C C . HIS A 1 104 ? 23.80603 -2.23004 7.50802 1.000 12.77800 204 HIS A C 1
ATOM 1572 O O . HIS A 1 104 ? 24.56099 -2.28797 8.49399 1.000 14.03807 204 HIS A O 1
ATOM 1586 N N . ARG A 1 105 ? 23.41403 -1.08289 6.96397 1.000 15.22080 205 ARG A N 1
ATOM 1587 C CA . ARG A 1 105 ? 23.82589 0.23084 7.53100 1.000 13.69857 205 ARG A CA 1
ATOM 1588 C C . ARG A 1 105 ? 23.22103 0.34500 8.93084 1.000 15.31522 205 ARG A C 1
ATOM 1589 O O . ARG A 1 105 ? 23.85308 0.88814 9.73523 1.000 15.75094 205 ARG A O 1
ATOM 1610 N N . ALA A 1 106 ? 22.02496 -0.17301 9.18897 1.000 15.01473 206 ALA A N 1
ATOM 1611 C CA . ALA A 1 106 ? 21.42500 -0.06902 10.51900 1.000 14.72933 206 ALA A CA 1
ATOM 1612 C C . ALA A 1 106 ? 22.17201 -0.95799 11.50404 1.000 14.20627 206 ALA A C 1
ATOM 1613 O O . ALA A 1 106 ? 22.40799 -0.57799 12.66498 1.000 14.27311 206 ALA A O 1
ATOM 1620 N N . ALA A 1 107 ? 22.55299 -2.15303 11.07398 1.000 13.65235 207 ALA A N 1
ATOM 1621 C CA . ALA A 1 107 ? 23.32902 -3.04797 11.92601 1.000 13.32179 207 ALA A CA 1
ATOM 1622 C C . ALA A 1 107 ? 24.66198 -2.39302 12.29297 1.000 13.14317 207 ALA A C 1
ATOM 1623 O O . ALA A 1 107 ? 25.06600 -2.38300 13.45801 1.000 12.90003 207 ALA A O 1
ATOM 1630 N N . VAL A 1 108 ? 25.36999 -1.86201 11.29001 1.000 13.16775 208 VAL A N 1
ATOM 1631 C CA . VAL A 1 108 ? 26.64002 -1.22299 11.59001 1.000 13.20892 208 VAL A CA 1
ATOM 1632 C C . VAL A 1 108 ? 26.42201 -0.02696 12.50906 1.000 14.00606 208 VAL A C 1
ATOM 1633 O O . VAL A 1 108 ? 27.18400 0.21098 13.46398 1.000 14.62692 208 VAL A O 1
ATOM 1646 N N . GLY A 1 109 ? 25.35397 0.73396 12.27895 1.000 13.36121 209 GLY A N 1
ATOM 1647 C CA . GLY A 1 109 ? 25.05400 1.89201 13.09103 1.000 14.58536 209 GLY A CA 1
ATOM 1648 C C . GLY A 1 109 ? 24.84902 1.57002 14.56396 1.000 13.85656 209 GLY A C 1
ATOM 1649 O O . GLY A 1 109 ? 25.39100 2.25800 15.42701 1.000 14.84990 209 GLY A O 1
ATOM 1653 N N . ILE A 1 110 ? 24.05500 0.54700 14.87203 1.000 13.52377 210 ILE A N 1
ATOM 1654 C CA . ILE A 1 110 ? 23.90797 0.23897 16.29998 1.000 12.84399 210 ILE A CA 1
ATOM 1655 C C . ILE A 1 110 ? 25.22503 -0.25003 16.86601 1.000 12.75877 210 ILE A C 1
ATOM 1656 O O . ILE A 1 110 ? 25.52699 -0.02200 18.04899 1.000 14.71863 210 ILE A O 1
ATOM 1672 N N . SER A 1 111 ? 26.02199 -0.98496 16.06303 1.000 13.88240 211 SER A N 1
ATOM 1673 C CA . SER A 1 111 ? 27.30498 -1.47703 16.55797 1.000 13.38579 211 SER A CA 1
ATOM 1674 C C . SER A 1 111 ? 28.33502 -0.39602 16.80104 1.000 13.41558 211 SER A C 1
ATOM 1675 O O . SER A 1 111 ? 29.31899 -0.68698 17.50498 1.000 15.66666 211 SER A O 1
ATOM 1683 N N . GLU A 1 112 ? 28.10098 0.82003 16.32996 1.000 13.15302 212 GLU A N 1
ATOM 1684 C CA . GLU A 1 112 ? 28.97003 1.97298 16.54201 1.000 15.99016 212 GLU A CA 1
ATOM 1685 C C . GLU A 1 112 ? 28.74598 2.59901 17.89901 1.000 19.61539 212 GLU A C 1
ATOM 1686 O O . GLU A 1 112 ? 29.62000 3.32799 18.38700 1.000 20.27937 212 GLU A O 1
ATOM 1698 N N . VAL A 1 113 ? 27.57402 2.36103 18.50102 1.000 18.11942 213 VAL A N 1
ATOM 1699 C CA . VAL A 1 113 ? 27.18903 3.04897 19.73096 1.000 17.62710 213 VAL A CA 1
ATOM 1700 C C . VAL A 1 113 ? 26.83696 2.07505 20.83907 1.000 18.24105 213 VAL A C 1
ATOM 1701 O O . VAL A 1 113 ? 26.34101 2.50398 21.91097 1.000 19.44525 213 VAL A O 1
ATOM 1714 N N . THR A 1 114 ? 27.08000 0.79497 20.64097 1.000 17.04450 214 THR A N 1
ATOM 1715 C CA . THR A 1 114 ? 26.82099 -0.24097 21.62703 1.000 15.72592 214 THR A CA 1
ATOM 1716 C C . THR A 1 114 ? 27.85903 -1.32603 21.43598 1.000 16.28162 214 THR A C 1
ATOM 1717 O O . THR A 1 114 ? 28.52599 -1.39500 20.39002 1.000 18.34259 214 THR A O 1
ATOM 1728 N N . ASP A 1 115 ? 27.98099 -2.21397 22.43401 1.000 18.24264 215 ASP A N 1
ATOM 1729 C CA . ASP A 1 115 ? 28.78500 -3.41501 22.32899 1.000 18.20209 215 ASP A CA 1
ATOM 1730 C C . ASP A 1 115 ? 27.96297 -4.61000 21.85399 1.000 17.81355 215 ASP A C 1
ATOM 1731 O O . ASP A 1 115 ? 28.35701 -5.74701 22.09700 1.000 18.15354 215 ASP A O 1
ATOM 1740 N N . SER A 1 116 ? 26.79301 -4.37999 21.23400 1.000 15.24850 216 SER A N 1
ATOM 1741 C CA . SER A 1 116 ? 25.91402 -5.46197 20.80403 1.000 13.64527 216 SER A CA 1
ATOM 1742 C C . SER A 1 116 ? 26.49802 -6.17599 19.60899 1.000 12.58177 216 SER A C 1
ATOM 1743 O O . SER A 1 116 ? 27.41599 -5.70600 18.92201 1.000 15.03297 216 SER A O 1
ATOM 1751 N N . LEU A 1 117 ? 25.96101 -7.34808 19.38994 1.000 12.40005 217 LEU A N 1
ATOM 1752 C CA . LEU A 1 117 ? 26.25197 -8.18190 18.20301 1.000 12.44371 217 LEU A CA 1
ATOM 1753 C C . LEU A 1 117 ? 24.97104 -8.20504 17.37001 1.000 13.20581 217 LEU A C 1
ATOM 1754 O O . LEU A 1 117 ? 23.93897 -8.63000 17.87401 1.000 14.61674 217 LEU A O 1
ATOM 1770 N N . THR A 1 118 ? 25.05696 -7.86001 16.08898 1.000 12.64390 218 THR A N 1
ATOM 1771 C CA . THR A 1 118 ? 23.88201 -7.91498 15.20104 1.000 11.07489 218 THR A CA 1
ATOM 1772 C C . THR A 1 118 ? 24.14702 -8.83804 14.02497 1.000 11.45831 218 THR A C 1
ATOM 1773 O O . THR A 1 118 ? 25.22098 -8.77300 13.41101 1.000 14.00239 218 THR A O 1
ATOM 1784 N N . ILE A 1 119 ? 23.17700 -9.74902 13.73901 1.000 11.44062 219 ILE A N 1
ATOM 1785 C CA . ILE A 1 119 ? 23.18503 -10.69487 12.60600 1.000 11.31009 219 ILE A CA 1
ATOM 1786 C C . ILE A 1 119 ? 22.29397 -10.06003 11.53799 1.000 13.06899 219 ILE A C 1
ATOM 1787 O O . ILE A 1 119 ? 21.18102 -9.58200 11.83300 1.000 12.73537 219 ILE A O 1
ATOM 1803 N N . ILE A 1 120 ? 22.74502 -10.10399 10.28499 1.000 12.43938 220 ILE A N 1
ATOM 1804 C CA . ILE A 1 120 ? 21.98700 -9.61300 9.13503 1.000 12.30295 220 ILE A CA 1
ATOM 1805 C C . ILE A 1 120 ? 21.92496 -10.72401 8.10700 1.000 12.91686 220 ILE A C 1
ATOM 1806 O O . ILE A 1 120 ? 22.93802 -11.35300 7.80200 1.000 13.06654 220 ILE A O 1
ATOM 1822 N N . VAL A 1 121 ? 20.72801 -10.98502 7.58798 1.000 12.64388 221 VAL A N 1
ATOM 1823 C CA . VAL A 1 121 ? 20.56696 -11.82701 6.40004 1.000 12.33539 221 VAL A CA 1
ATOM 1824 C C . VAL A 1 121 ? 20.15101 -10.91897 5.26494 1.000 12.40078 221 VAL A C 1
ATOM 1825 O O . VAL A 1 121 ? 19.21100 -10.12601 5.39702 1.000 12.77839 221 VAL A O 1
ATOM 1838 N N . SER A 1 122 ? 20.86798 -11.00404 4.13903 1.000 13.65915 222 SER A N 1
ATOM 1839 C CA . SER A 1 122 ? 20.56600 -10.19995 2.97497 1.000 12.83412 222 SER A CA 1
ATOM 1840 C C . SER A 1 122 ? 19.36308 -10.70406 2.18305 1.000 12.39559 222 SER A C 1
ATOM 1841 O O . SER A 1 122 ? 19.31696 -11.89899 1.88298 1.000 13.27766 222 SER A O 1
ATOM 1849 N N . GLU A 1 123 ? 18.43197 -9.82598 1.87098 0.886 12.65612 223 GLU A N 1
ATOM 1850 C CA . GLU A 1 123 ? 17.33201 -10.19501 0.97702 0.886 14.47468 223 GLU A CA 1
ATOM 1851 C C . GLU A 1 123 ? 17.80099 -10.37599 -0.45702 0.886 14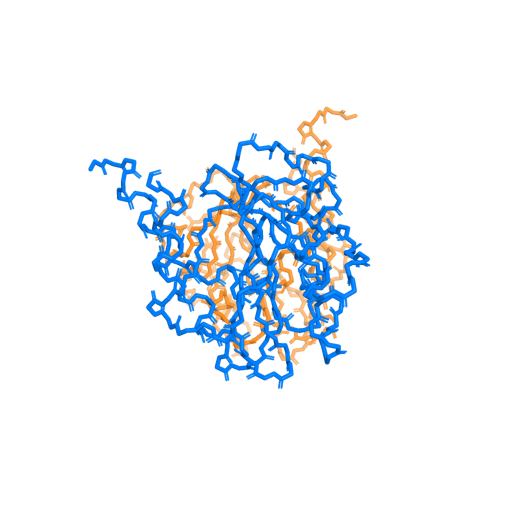.86441 223 GLU A C 1
ATOM 1852 O O . GLU A 1 123 ? 17.11499 -11.01501 -1.25899 0.886 17.10639 223 GLU A O 1
ATOM 1864 N N . GLU A 1 124 ? 18.94303 -9.81299 -0.80701 1.000 16.16777 224 GLU A N 1
ATOM 1865 C CA . GLU A 1 124 ? 19.45899 -9.91199 -2.17298 1.000 16.26533 224 GLU A CA 1
ATOM 1866 C C . GLU A 1 124 ? 20.12601 -11.24905 -2.42902 1.000 16.68879 224 GLU A C 1
ATOM 1867 O O . GLU A 1 124 ? 19.89900 -11.86799 -3.47999 1.000 18.84453 224 GLU A O 1
ATOM 1879 N N . THR A 1 125 ? 20.91399 -11.75897 -1.47999 1.000 15.78362 225 THR A N 1
ATOM 1880 C CA . THR A 1 125 ? 21.75398 -12.91201 -1.70901 1.000 16.62323 225 THR A CA 1
ATOM 1881 C C . THR A 1 125 ? 21.54402 -14.03298 -0.70801 1.000 16.85134 225 THR A C 1
ATOM 1882 O O . THR A 1 125 ? 22.06600 -15.12002 -0.93200 1.000 18.10696 225 THR A O 1
ATOM 1893 N N . GLY A 1 126 ? 20.86799 -13.78301 0.39803 1.000 14.35236 226 GLY A N 1
ATOM 1894 C CA . GLY A 1 126 ? 20.86501 -14.70999 1.52398 1.000 15.33462 226 GLY A CA 1
ATOM 1895 C C . GLY A 1 126 ? 22.17297 -14.77301 2.28299 1.000 13.12900 226 GLY A C 1
ATOM 1896 O O . GLY A 1 126 ? 22.30401 -15.61401 3.16601 1.000 15.34223 226 GLY A O 1
ATOM 1900 N N . GLY A 1 127 ? 23.13202 -13.91999 1.96000 1.000 14.33280 227 GLY A N 1
ATOM 1901 C CA . GLY A 1 127 ? 24.37099 -13.90300 2.71299 1.000 16.18976 227 GLY A CA 1
ATOM 1902 C C . GLY A 1 127 ? 24.13698 -13.47497 4.14504 1.000 13.90070 227 GLY A C 1
ATOM 1903 O O . GLY A 1 127 ? 23.26001 -12.65001 4.45298 1.000 13.47133 227 GLY A O 1
ATOM 1907 N N . VAL A 1 128 ? 24.93803 -14.02401 5.04498 1.000 13.20821 228 VAL A N 1
ATOM 1908 C CA . VAL A 1 128 ? 24.85598 -13.75403 6.46700 1.000 12.89682 228 VAL A CA 1
ATOM 1909 C C . VAL A 1 128 ? 26.06903 -12.95593 6.88602 1.000 13.11934 228 VAL A C 1
ATOM 1910 O O . VAL A 1 128 ? 27.20300 -13.25803 6.51098 1.000 14.43064 228 VAL A O 1
ATOM 1923 N N . SER A 1 129 ? 25.83298 -11.89100 7.65300 1.000 12.98638 229 SER A N 1
ATOM 1924 C CA . SER A 1 129 ? 26.88300 -11.00604 8.14700 1.000 13.21368 229 SER A CA 1
ATOM 1925 C C . SER A 1 129 ? 26.62501 -10.69697 9.61300 1.000 12.09877 229 SER A C 1
ATOM 1926 O O . SER A 1 129 ? 25.51500 -10.86301 10.12200 1.000 12.16954 229 SER A O 1
ATOM 1934 N N . VAL A 1 130 ? 27.66599 -10.18400 10.27300 1.000 12.50020 230 VAL A N 1
ATOM 1935 C CA . VAL A 1 130 ? 27.59096 -9.76706 11.66900 1.000 11.39746 230 VAL A CA 1
ATOM 1936 C C . VAL A 1 130 ? 28.23511 -8.42384 11.80300 1.000 11.30878 230 VAL A C 1
ATOM 1937 O O . VAL A 1 130 ? 29.35096 -8.19105 11.28601 1.000 12.91598 230 VAL A O 1
ATOM 1950 N N . ALA A 1 131 ? 27.57691 -7.47515 12.49598 1.000 10.82236 231 ALA A N 1
ATOM 1951 C CA . ALA A 1 131 ? 28.10904 -6.19889 12.80404 1.000 12.23749 231 ALA A CA 1
ATOM 1952 C C . ALA A 1 131 ? 28.48598 -6.14100 14.29002 1.000 14.52769 231 ALA A C 1
ATOM 1953 O O . ALA A 1 131 ? 27.68700 -6.49200 15.17996 1.000 12.59735 231 ALA A O 1
ATOM 1960 N N . LYS A 1 132 ? 29.67403 -5.63900 14.56796 1.000 12.90042 232 LYS A N 1
ATOM 1961 C CA . LYS A 1 132 ? 30.16501 -5.46099 15.91401 1.000 13.93529 232 LYS A CA 1
ATOM 1962 C C . LYS A 1 132 ? 31.25301 -4.39301 15.87999 1.000 13.69544 232 LYS A C 1
ATOM 1963 O O . LYS A 1 132 ? 32.11099 -4.38501 14.99000 1.000 14.26711 232 LYS A O 1
ATOM 1982 N N . ASN A 1 133 ? 31.22301 -3.50397 16.85302 1.000 14.84219 233 ASN A N 1
ATOM 1983 C CA . ASN A 1 133 ? 32.27900 -2.49404 17.03600 1.000 14.89448 233 ASN A CA 1
ATOM 1984 C C . ASN A 1 133 ? 32.45605 -1.60595 15.80500 1.000 15.37152 233 ASN A C 1
ATOM 1985 O O . ASN A 1 133 ? 33.53698 -1.01702 15.60801 1.000 16.53325 233 ASN A O 1
ATOM 1996 N N . GLY A 1 134 ? 31.45195 -1.43201 14.96700 1.000 14.12749 234 GLY A N 1
ATOM 1997 C CA . GLY A 1 134 ? 31.50902 -0.55904 13.80400 1.000 14.88893 234 GLY A CA 1
ATOM 1998 C C . GLY A 1 134 ? 31.94999 -1.25489 12.52299 1.000 13.48882 234 GLY A C 1
ATOM 1999 O O . GLY A 1 134 ? 32.03900 -0.56504 11.47701 1.000 16.05554 234 GLY A O 1
ATOM 2003 N N . ASP A 1 135 ? 32.24002 -2.52708 12.57500 1.000 13.56583 235 ASP A N 1
ATOM 2004 C CA . ASP A 1 135 ? 32.67698 -3.34094 11.43901 1.000 13.54403 235 ASP A CA 1
ATOM 2005 C C . ASP A 1 135 ? 31.63300 -4.36701 11.07001 1.000 14.04744 235 ASP A C 1
ATOM 2006 O O . ASP A 1 135 ? 30.93299 -4.91100 11.92300 1.000 15.39482 235 ASP A O 1
ATOM 2015 N N . LEU A 1 136 ? 31.57201 -4.63501 9.78597 1.000 15.29311 236 LEU A N 1
ATOM 2016 C CA . LEU A 1 136 ? 30.70897 -5.64802 9.20903 1.000 14.74133 236 LEU A CA 1
ATOM 2017 C C . LEU A 1 136 ? 31.53209 -6.82202 8.70495 1.000 13.73412 236 LEU A C 1
ATOM 2018 O O . LEU A 1 136 ? 32.46499 -6.63798 7.91100 1.000 17.62883 236 LEU A O 1
ATOM 2034 N N . HIS A 1 137 ? 31.24392 -8.02398 9.17406 1.000 13.81251 237 HIS A N 1
ATOM 2035 C CA . HIS A 1 137 ? 31.90903 -9.26703 8.84096 1.000 14.06493 237 HIS A CA 1
ATOM 2036 C C . HIS A 1 137 ? 30.98999 -10.05996 7.92403 1.000 14.97755 237 HIS A C 1
ATOM 2037 O O . HIS A 1 137 ? 29.92400 -10.50301 8.36598 1.000 16.06158 237 HIS A O 1
ATOM 2051 N N . ARG A 1 138 ? 31.35402 -10.13100 6.65301 1.000 16.72861 238 ARG A N 1
ATOM 2052 C CA . ARG A 1 138 ? 30.45098 -10.54899 5.60699 1.000 16.18749 238 ARG A CA 1
ATOM 2053 C C . ARG A 1 138 ? 30.66799 -11.98804 5.21299 1.000 17.49500 238 ARG A C 1
ATOM 2054 O O . ARG A 1 138 ? 31.70500 -12.59800 5.49400 1.000 20.28395 238 ARG A O 1
ATOM 2075 N N . GLU A 1 139 ? 29.63400 -12.53598 4.54802 1.000 17.97464 239 GLU A N 1
ATOM 2076 C CA . GLU A 1 139 ? 29.69803 -13.81201 3.86499 1.000 20.16865 239 GLU A CA 1
ATOM 2077 C C . GLU A 1 139 ? 30.14899 -14.93199 4.79901 1.000 22.05073 239 GLU A C 1
ATOM 2078 O O . GLU A 1 139 ? 31.07100 -15.69600 4.51499 1.000 24.28826 239 GLU A O 1
ATOM 2090 N N . LEU A 1 140 ? 29.47200 -15.02000 5.93498 1.000 18.85674 240 LEU A N 1
ATOM 2091 C CA . LEU A 1 140 ? 29.82201 -15.99101 6.94102 1.000 18.93767 240 LEU A CA 1
ATOM 2092 C C . LEU A 1 140 ? 29.30601 -17.37501 6.59200 1.000 21.13777 240 LEU A C 1
ATOM 2093 O O . LEU A 1 140 ? 28.19499 -17.53000 6.09099 1.000 21.97281 240 LEU A O 1
ATOM 2109 N N . THR A 1 141 ? 30.12899 -18.38799 6.86700 1.000 22.23986 241 THR A N 1
ATOM 2110 C CA . THR A 1 141 ? 29.62800 -19.74901 6.87201 1.000 23.79623 241 THR A CA 1
ATOM 2111 C C . THR A 1 141 ? 28.84200 -19.99898 8.15701 1.000 23.04069 241 THR A C 1
ATOM 2112 O O . THR A 1 141 ? 28.86700 -19.19401 9.09899 1.000 22.37346 241 THR A O 1
ATOM 2123 N N . GLU A 1 142 ? 28.16699 -21.14700 8.21800 1.000 24.63186 242 GLU A N 1
ATOM 2124 C CA . GLU A 1 142 ? 27.41400 -21.48101 9.42400 1.000 22.44832 242 GLU A CA 1
ATOM 2125 C C . GLU A 1 142 ? 28.34500 -21.64199 10.61301 1.000 24.29510 242 GLU A C 1
ATOM 2126 O O . GLU A 1 142 ? 28.04900 -21.17601 11.72698 1.000 24.14509 242 GLU A O 1
ATOM 2138 N N . GLU A 1 143 ? 29.48802 -22.28401 10.38801 1.000 24.73099 243 GLU A N 1
ATOM 2139 C CA . GLU A 1 143 ? 30.47099 -22.47300 11.45399 1.000 25.88652 243 GLU A CA 1
ATOM 2140 C C . GLU A 1 143 ? 30.99099 -21.13201 11.94601 1.000 23.42136 243 GLU A C 1
ATOM 2141 O O . GLU A 1 143 ? 31.14601 -20.92600 13.15101 1.000 23.36418 243 GLU A O 1
ATOM 2153 N N . ALA A 1 144 ? 31.22401 -20.19998 11.02898 1.000 21.12561 244 ALA A N 1
ATOM 2154 C CA . ALA A 1 144 ? 31.72899 -18.87702 11.40002 1.000 21.62450 244 ALA A CA 1
ATOM 2155 C C . ALA A 1 144 ? 30.72203 -18.11999 12.26602 1.000 19.22562 244 ALA A C 1
ATOM 2156 O O . ALA A 1 144 ? 31.10399 -17.48101 13.26598 1.000 19.32674 244 ALA A O 1
ATOM 2163 N N . LEU A 1 145 ? 29.44298 -18.19299 11.92999 1.000 18.51742 245 LEU A N 1
ATOM 2164 C CA . LEU A 1 145 ? 28.45000 -17.52003 12.76101 1.000 15.98333 245 LEU A CA 1
ATOM 2165 C C . LEU A 1 145 ? 28.38601 -18.15898 14.14897 1.000 17.09758 245 LEU A C 1
ATOM 2166 O O . LEU A 1 145 ? 28.33700 -17.44900 15.15601 1.000 16.65665 245 LEU A O 1
ATOM 2182 N N . LYS A 1 146 ? 28.42799 -19.48800 14.21801 1.000 18.91712 246 LYS A N 1
ATOM 2183 C CA . LYS A 1 146 ? 28.35600 -20.13501 15.52100 1.000 20.93804 246 LYS A CA 1
ATOM 2184 C C . LYS A 1 146 ? 29.55700 -19.74901 16.37303 1.000 21.86791 246 LYS A C 1
ATOM 2185 O O . LYS A 1 146 ? 29.42100 -19.50100 17.58298 1.000 20.64482 246 LYS A O 1
ATOM 2204 N N . GLU A 1 147 ? 30.74502 -19.69699 15.77401 1.000 19.86275 247 GLU A N 1
ATOM 2205 C CA . GLU A 1 147 ? 31.92798 -19.26802 16.52998 1.000 22.52344 247 GLU A CA 1
ATOM 2206 C C . GLU A 1 147 ? 31.75401 -17.86097 17.07503 1.000 18.64473 247 GLU A C 1
ATOM 2207 O O . GLU A 1 147 ? 32.15600 -17.56801 18.21199 1.000 23.04601 247 GLU A O 1
ATOM 2219 N N . MET A 1 148 ? 31.20699 -16.94802 16.27598 1.000 16.52981 248 MET A N 1
ATOM 2220 C CA . MET A 1 148 ? 30.98601 -15.58801 16.74901 1.000 17.27094 248 MET A CA 1
ATOM 2221 C C . MET A 1 148 ? 30.01298 -15.55298 17.90905 1.000 16.75564 248 MET A C 1
ATOM 2222 O O . MET A 1 148 ? 30.22100 -14.80902 18.89097 1.000 17.86963 248 MET A O 1
ATOM 2236 N N . LEU A 1 149 ? 28.90501 -16.29900 17.81398 1.000 16.62843 249 LEU A N 1
ATOM 2237 C CA . LEU A 1 149 ? 27.94301 -16.32900 18.90701 1.000 18.15447 249 LEU A CA 1
ATOM 2238 C C . LEU A 1 149 ? 28.56398 -16.93200 20.16201 1.000 19.06499 249 LEU A C 1
ATOM 2239 O O . LEU A 1 149 ? 28.29500 -16.46600 21.27700 1.000 20.89844 249 LEU A O 1
ATOM 2255 N N . GLU A 1 150 ? 29.35300 -18.00198 20.01299 1.000 20.44161 250 GLU A N 1
ATOM 2256 C CA . GLU A 1 150 ? 29.98500 -18.60200 21.17701 1.000 21.11867 250 GLU A CA 1
ATOM 2257 C C . GLU A 1 150 ? 31.06400 -17.70599 21.76100 1.000 22.72127 250 GLU A C 1
ATOM 2258 O O . GLU A 1 150 ? 31.24900 -17.67700 22.98100 1.000 22.22334 250 GLU A O 1
ATOM 2270 N N . ALA A 1 151 ? 31.77501 -16.95403 20.91999 1.000 26.49891 251 ALA A N 1
ATOM 2271 C CA . ALA A 1 151 ? 32.82000 -16.08899 21.43600 1.000 26.06102 251 ALA A CA 1
ATOM 2272 C C . ALA A 1 151 ? 32.17999 -14.95299 22.19899 1.000 27.91014 251 ALA A C 1
ATOM 2273 O O . ALA A 1 151 ? 32.65300 -14.54100 23.26400 1.000 31.38352 251 ALA A O 1
ATOM 2280 N N . GLU A 1 152 ? 31.06601 -14.45900 21.65401 1.000 27.83634 252 GLU A N 1
ATOM 2281 C CA . GLU A 1 152 ? 30.34300 -13.36700 22.27700 1.000 27.08734 252 GLU A CA 1
ATOM 2282 C C . GLU A 1 152 ? 29.84899 -13.76301 23.65797 1.000 29.51813 252 GLU A C 1
ATOM 2283 O O . GLU A 1 152 ? 29.86300 -12.95399 24.58002 1.000 28.88420 252 GLU A O 1
ATOM 2295 N N . PHE A 1 153 ? 29.33500 -14.98300 23.78502 1.000 29.55217 253 PHE A N 1
ATOM 2296 C CA . PHE A 1 153 ? 28.72401 -15.44400 25.02800 1.000 33.04996 253 PHE A CA 1
ATOM 2297 C C . PHE A 1 153 ? 29.72599 -16.06300 25.99901 1.000 34.42696 253 PHE A C 1
ATOM 2298 O O . PHE A 1 153 ? 29.34200 -16.39900 27.12400 1.000 37.90030 253 PHE A O 1
ATOM 2315 N N . LYS A 1 154 ? 30.99300 -16.19301 25.62200 1.000 34.25083 254 LYS A N 1
ATOM 2316 C CA . LYS A 1 154 ? 31.97700 -16.81300 26.50399 1.000 36.08092 254 LYS A CA 1
ATOM 2317 C C . LYS A 1 154 ? 32.29900 -15.84500 27.63200 1.000 39.24409 254 LYS A C 1
ATOM 2318 O O . LYS A 1 154 ? 31.85800 -14.69500 27.60900 1.000 42.21839 254 LYS A O 1
ATOM 2337 N N . PRO B 1 2 ? -11.15299 3.08999 35.04800 1.000 38.51275 102 PRO B N 1
ATOM 2338 C CA . PRO B 1 2 ? -10.78501 1.66401 35.10101 1.000 35.02714 102 PRO B CA 1
ATOM 2339 C C . PRO B 1 2 ? -9.48300 1.35200 35.84099 1.000 29.56989 102 PRO B C 1
ATOM 2340 O O . PRO B 1 2 ? -8.53900 2.14300 35.82700 1.000 33.23090 102 PRO B O 1
ATOM 2351 N N . THR B 1 3 ? -9.44199 0.18499 36.47500 1.000 26.16711 103 THR B N 1
ATOM 2352 C CA . THR B 1 3 ? -8.22600 -0.28200 37.12298 1.000 26.52395 103 THR B CA 1
ATOM 2353 C C . THR B 1 3 ? -7.21500 -0.75999 36.07400 1.000 22.58068 103 THR B C 1
ATOM 2354 O O . THR B 1 3 ? -7.56801 -1.01700 34.92100 1.000 22.70048 103 THR B O 1
ATOM 2365 N N . PRO B 1 4 ? -5.94400 -0.90699 36.45901 1.000 22.82844 104 PRO B N 1
ATOM 2366 C CA . PRO B 1 4 ? -4.96401 -1.45600 35.51099 1.000 20.99007 104 PRO B CA 1
ATOM 2367 C C . PRO B 1 4 ? -5.37299 -2.79602 34.93000 1.000 18.73497 104 PRO B C 1
ATOM 2368 O O . PRO B 1 4 ? -5.13300 -3.04600 33.74799 1.000 18.38044 104 PRO B O 1
ATOM 2379 N N . VAL B 1 5 ? -5.93200 -3.69497 35.74302 1.000 17.25286 105 VAL B N 1
ATOM 2380 C CA . VAL B 1 5 ? -6.40300 -4.98002 35.24897 1.000 17.65073 105 VAL B CA 1
ATOM 2381 C C . VAL B 1 5 ? -7.44700 -4.78699 34.15400 1.000 18.30318 105 VAL B C 1
ATOM 2382 O O . VAL B 1 5 ? -7.39101 -5.43299 33.09601 1.000 17.72128 105 VAL B O 1
ATOM 2395 N N . GLU B 1 6 ? -8.40899 -3.88099 34.39499 1.000 19.67710 106 GLU B N 1
ATOM 2396 C CA . GLU B 1 6 ? -9.42202 -3.54799 33.39401 1.000 20.17695 106 GLU B CA 1
ATOM 2397 C C . GLU B 1 6 ? -8.81201 -2.96201 32.12396 1.000 18.72285 106 GLU B C 1
ATOM 2398 O O . GLU B 1 6 ? -9.21299 -3.34199 31.00902 1.000 20.31698 106 GLU B O 1
ATOM 2410 N N . GLU B 1 7 ? -7.88400 -2.00899 32.25203 1.000 18.76447 107 GLU B N 1
ATOM 2411 C CA . GLU B 1 7 ? -7.22402 -1.42602 31.08901 1.000 18.82841 107 GLU B CA 1
ATOM 2412 C C . GLU B 1 7 ? -6.47497 -2.49301 30.31195 1.000 17.21954 107 GLU B C 1
ATOM 2413 O O . GLU B 1 7 ? -6.48000 -2.48300 29.06503 1.000 19.03014 107 GLU B O 1
ATOM 2425 N N . ALA B 1 8 ? -5.79602 -3.41796 31.00903 1.000 17.58495 108 ALA B N 1
ATOM 2426 C CA . ALA B 1 8 ? -5.01999 -4.42901 30.32198 1.000 18.16877 108 ALA B CA 1
ATOM 2427 C C . ALA B 1 8 ? -5.93502 -5.37499 29.56802 1.000 18.21296 108 ALA B C 1
ATOM 2428 O O . ALA B 1 8 ? -5.65299 -5.76000 28.43499 1.000 17.77299 108 ALA B O 1
ATOM 2435 N N . GLN B 1 9 ? -7.08099 -5.70301 30.16100 1.000 18.76869 109 GLN B N 1
ATOM 2436 C CA . GLN B 1 9 ? -8.01000 -6.58201 29.47301 1.000 19.24828 109 GLN B CA 1
ATOM 2437 C C . GLN B 1 9 ? -8.52001 -5.92996 28.20900 1.000 19.46317 109 GLN B C 1
ATOM 2438 O O . GLN B 1 9 ? -8.68400 -6.58302 27.17999 1.000 20.49477 109 GLN B O 1
ATOM 2452 N N . GLN B 1 10 ? -8.81799 -4.62702 28.27601 1.000 20.81580 110 GLN B N 1
ATOM 2453 C CA . GLN B 1 10 ? -9.34799 -3.96800 27.10197 1.000 21.98933 110 GLN B CA 1
ATOM 2454 C C . GLN B 1 10 ? -8.29601 -3.90200 25.99602 1.000 19.59308 110 GLN B C 1
ATOM 2455 O O . GLN B 1 10 ? -8.61900 -4.06600 24.82398 1.000 20.29184 110 GLN B O 1
ATOM 2469 N N . LYS B 1 11 ? -7.03301 -3.67501 26.35400 1.000 19.77112 111 LYS B N 1
ATOM 2470 C CA . LYS B 1 11 ? -5.97698 -3.69298 25.35100 1.000 19.09365 111 LYS B CA 1
ATOM 2471 C C . LYS B 1 11 ? -5.85300 -5.05504 24.68997 1.000 17.02715 111 LYS B C 1
ATOM 2472 O O . LYS B 1 11 ? -5.65700 -5.15798 23.47200 1.000 18.24164 111 LYS B O 1
ATOM 2491 N N . THR B 1 12 ? -5.98701 -6.12897 25.46405 1.000 15.18492 112 THR B N 1
ATOM 2492 C CA . THR B 1 12 ? -5.95096 -7.47504 24.92595 1.000 14.21515 112 THR B CA 1
ATOM 2493 C C . THR B 1 12 ? -7.09504 -7.73300 23.96498 1.000 15.16819 112 THR B C 1
ATOM 2494 O O . THR B 1 12 ? -6.89998 -8.27100 22.86701 1.000 15.43884 112 THR B O 1
ATOM 2505 N N . ILE B 1 13 ? -8.30400 -7.31900 24.33704 1.000 15.95422 113 ILE B N 1
ATOM 2506 C CA . ILE B 1 13 ? -9.45699 -7.46398 23.46498 1.000 17.72399 113 ILE B CA 1
ATOM 2507 C C . ILE B 1 13 ? -9.23001 -6.69402 22.16702 1.000 16.97951 113 ILE B C 1
ATOM 2508 O O . ILE B 1 13 ? -9.53100 -7.20599 21.08499 1.000 16.08236 113 ILE B O 1
ATOM 2524 N N . GLU B 1 14 ? -8.70101 -5.46201 22.25400 1.000 16.67149 114 GLU B N 1
ATOM 2525 C CA . GLU B 1 14 ? -8.48700 -4.68200 21.03999 1.000 18.38746 114 GLU B CA 1
ATOM 2526 C C . GLU B 1 14 ? -7.45200 -5.35301 20.13799 1.000 16.93181 114 GLU B C 1
ATOM 2527 O O . GLU B 1 14 ? -7.60201 -5.37299 18.91100 1.000 18.19322 114 GLU B O 1
ATOM 2539 N N . ALA B 1 15 ? -6.41901 -5.95797 20.72904 1.000 17.07205 115 ALA B N 1
ATOM 2540 C CA . ALA B 1 15 ? -5.40501 -6.63901 19.94997 1.000 17.20022 115 ALA B CA 1
ATOM 2541 C C . ALA B 1 15 ? -6.00799 -7.85201 19.25001 1.000 15.29413 115 ALA B C 1
ATOM 2542 O O . ALA B 1 15 ? -5.75900 -8.09099 18.06200 1.000 15.37601 115 ALA B O 1
ATOM 2549 N N . ILE B 1 16 ? -6.79298 -8.64799 19.98199 1.000 14.72856 116 ILE B N 1
ATOM 2550 C CA . ILE B 1 16 ? -7.39500 -9.83099 19.38403 1.000 15.01023 116 ILE B CA 1
ATOM 2551 C C . ILE B 1 16 ? -8.32303 -9.43200 18.25594 1.000 14.30851 116 ILE B C 1
ATOM 2552 O O . ILE B 1 16 ? -8.29699 -10.02699 17.16402 1.000 14.68438 116 ILE B O 1
ATOM 2568 N N . THR B 1 17 ? -9.19298 -8.43401 18.48601 1.000 14.62181 117 THR B N 1
ATOM 2569 C CA . THR B 1 17 ? -10.16801 -8.09401 17.45899 1.000 16.05865 117 THR B CA 1
ATOM 2570 C C . THR B 1 17 ? -9.49700 -7.52500 16.21203 1.000 15.71409 117 THR B C 1
ATOM 2571 O O . THR B 1 17 ? -9.91400 -7.83600 15.09898 1.000 16.65377 117 THR B O 1
ATOM 2582 N N . LYS B 1 18 ? -8.43903 -6.71801 16.38400 1.000 16.38319 118 LYS B N 1
ATOM 2583 C CA . LYS B 1 18 ? -7.74597 -6.19102 15.22100 1.000 16.59264 118 LYS B CA 1
ATOM 2584 C C . LYS B 1 18 ? -7.13303 -7.33297 14.40797 1.000 15.08149 118 LYS B C 1
ATOM 2585 O O . LYS B 1 18 ? -7.21400 -7.33900 13.17201 1.000 17.46206 118 LYS B O 1
ATOM 2604 N N . ALA B 1 19 ? -6.56698 -8.31801 15.07804 1.000 13.72821 119 ALA B N 1
ATOM 2605 C CA . ALA B 1 19 ? -5.94000 -9.43398 14.38598 1.000 14.80990 119 ALA B CA 1
ATOM 2606 C C . ALA B 1 19 ? -6.98906 -10.24807 13.65599 1.000 14.73797 119 ALA B C 1
ATOM 2607 O O . ALA B 1 19 ? -6.80398 -10.64798 12.50100 1.000 15.92043 119 ALA B O 1
ATOM 2614 N N . ILE B 1 20 ? -8.08996 -10.60097 14.34506 1.000 14.97731 120 ILE B N 1
ATOM 2615 C CA . ILE B 1 20 ? -9.13299 -11.41800 13.75793 1.000 14.34594 120 ILE B CA 1
ATOM 2616 C C . ILE B 1 20 ? -9.68601 -10.71602 12.51804 1.000 16.75684 120 ILE B C 1
ATOM 2617 O O . ILE B 1 20 ? -9.91100 -11.34799 11.48598 1.000 17.12012 120 ILE B O 1
ATOM 2633 N N . ASN B 1 21 ? -9.95801 -9.41098 12.63798 1.000 17.37759 121 ASN B N 1
ATOM 2634 C CA . ASN B 1 21 ? -10.52499 -8.65502 11.51401 1.000 20.04617 121 ASN B CA 1
ATOM 2635 C C . ASN B 1 21 ? -9.59001 -8.70600 10.31000 1.000 20.49851 121 ASN B C 1
ATOM 2636 O O . ASN B 1 21 ? -10.03600 -8.89100 9.16801 1.000 20.11468 121 ASN B O 1
ATOM 2647 N N . TYR B 1 22 ? -8.28801 -8.54000 10.55100 1.000 17.85305 122 TYR B N 1
ATOM 2648 C CA . TYR B 1 22 ? -7.31798 -8.57001 9.46800 1.000 18.76101 122 TYR B CA 1
ATOM 2649 C C . TYR B 1 22 ? -7.29801 -9.93600 8.79498 1.000 18.64549 122 TYR B C 1
ATOM 2650 O O . TYR B 1 22 ? -7.31300 -10.04799 7.56200 1.000 20.80730 122 TYR B O 1
ATOM 2668 N N . MET B 1 23 ? -7.27500 -10.99100 9.59303 1.000 15.54259 123 MET B N 1
ATOM 2669 C CA . MET B 1 23 ? -7.21701 -12.33702 9.05397 1.000 16.78477 123 MET B CA 1
ATOM 2670 C C . MET B 1 23 ? -8.50599 -12.69801 8.30800 1.000 16.90154 123 MET B C 1
ATOM 2671 O O . MET B 1 23 ? -8.46100 -13.36999 7.26800 1.000 17.57616 123 MET B O 1
ATOM 2685 N N . ALA B 1 24 ? -9.65901 -12.29499 8.83900 1.000 16.21191 124 ALA B N 1
ATOM 2686 C CA . ALA B 1 24 ? -10.92899 -12.55601 8.16200 1.000 17.05892 124 ALA B CA 1
ATOM 2687 C C . ALA B 1 24 ? -10.95400 -11.94400 6.76899 1.000 19.28244 124 ALA B C 1
ATOM 2688 O O . ALA B 1 24 ? -11.38700 -12.58900 5.80501 1.000 20.07324 124 ALA B O 1
ATOM 2695 N N . LYS B 1 25 ? -10.48701 -10.70100 6.63499 0.865 18.33834 125 LYS B N 1
ATOM 2696 C CA . LYS B 1 25 ? -10.52899 -10.04200 5.33101 0.865 19.86051 125 LYS B CA 1
ATOM 2697 C C . LYS B 1 25 ? -9.62801 -10.74401 4.32998 0.865 19.66400 125 LYS B C 1
ATOM 2698 O O . LYS B 1 25 ? -9.94000 -10.79200 3.12901 0.865 19.63525 125 LYS B O 1
ATOM 2717 N N . ARG B 1 26 ? -8.53098 -11.31001 4.80302 1.000 22.14711 126 ARG B N 1
ATOM 2718 C CA . ARG B 1 26 ? -7.53501 -11.97898 3.97898 1.000 22.28965 126 ARG B CA 1
ATOM 2719 C C . ARG B 1 26 ? -7.76799 -13.46602 3.85201 1.000 22.77995 126 ARG B C 1
ATOM 2720 O O . ARG B 1 26 ? -6.98600 -14.13800 3.17000 1.000 24.62958 126 ARG B O 1
ATOM 2741 N N . ARG B 1 27 ? -8.80401 -14.00099 4.50000 1.000 20.04092 127 ARG B N 1
ATOM 2742 C CA . ARG B 1 27 ? -9.08700 -15.42801 4.47098 1.000 20.54448 127 ARG B CA 1
ATOM 2743 C C . ARG B 1 27 ? -7.88201 -16.21299 4.99003 1.000 21.56077 127 ARG B C 1
ATOM 2744 O O . ARG B 1 27 ? -7.52300 -17.26401 4.47798 1.000 22.74881 127 ARG B O 1
ATOM 2765 N N . ILE B 1 28 ? -7.29400 -15.71200 6.07799 1.000 18.95843 128 ILE B N 1
ATOM 2766 C CA . ILE B 1 28 ? -6.21599 -16.39998 6.78199 1.000 18.46060 128 ILE B CA 1
ATOM 2767 C C . ILE B 1 28 ? -6.84503 -17.22100 7.89104 1.000 17.78663 128 ILE B C 1
ATOM 2768 O O . ILE B 1 28 ? -7.43699 -16.68100 8.84098 1.000 17.65219 128 ILE B O 1
ATOM 2784 N N . GLY B 1 29 ? -6.72799 -18.53604 7.78199 1.000 17.49519 129 GLY B N 1
ATOM 2785 C CA . GLY B 1 29 ? -7.28400 -19.41599 8.79999 1.000 14.50094 129 GLY B CA 1
ATOM 2786 C C . GLY B 1 29 ? -6.59800 -19.21500 10.13601 1.000 16.94138 129 GLY B C 1
ATOM 2787 O O . GLY B 1 29 ? -5.38499 -19.02300 10.21499 1.000 17.23500 129 GLY B O 1
ATOM 2791 N N . ALA B 1 30 ? -7.38600 -19.25000 11.20301 1.000 15.33272 130 ALA B N 1
ATOM 2792 C CA . ALA B 1 30 ? -6.84097 -18.99400 12.53196 1.000 14.33400 130 ALA B CA 1
ATOM 2793 C C . ALA B 1 30 ? -7.65106 -19.72503 13.56304 1.000 12.51373 130 ALA B C 1
ATOM 2794 O O . ALA B 1 30 ? -8.85698 -19.96500 13.38200 1.000 13.77167 130 ALA B O 1
ATOM 2801 N N . LEU B 1 31 ? -6.99600 -20.05200 14.67800 1.000 13.14714 131 LEU B N 1
ATOM 2802 C CA . LEU B 1 31 ? -7.57800 -20.85300 15.75698 1.000 12.38183 131 LEU B CA 1
ATOM 2803 C C . LEU B 1 31 ? -6.94998 -20.33001 17.03999 1.000 11.96095 131 LEU B C 1
ATOM 2804 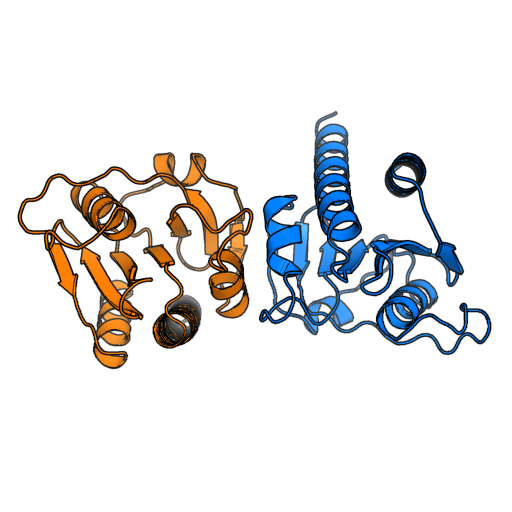O O . LEU B 1 31 ? -5.75401 -20.53600 17.27700 1.000 12.35997 131 LEU B O 1
ATOM 2820 N N . LEU B 1 32 ? -7.74000 -19.62097 17.82805 1.000 11.80772 132 LEU B N 1
ATOM 2821 C CA . LEU B 1 32 ? -7.25701 -18.81206 18.96497 1.000 12.99394 132 LEU B CA 1
ATOM 2822 C C . LEU B 1 32 ? -8.13102 -19.14696 20.16899 1.000 12.22946 132 LEU B C 1
ATOM 2823 O O . LEU B 1 32 ? -9.31098 -18.76001 20.20001 1.000 12.65398 132 LEU B O 1
ATOM 2839 N N . THR B 1 33 ? -7.55601 -19.81001 21.16801 1.000 12.24296 133 THR B N 1
ATOM 2840 C CA . THR B 1 33 ? -8.27500 -20.19199 22.38496 1.000 13.16918 133 THR B CA 1
ATOM 2841 C C . THR B 1 33 ? -7.83895 -19.30302 23.53199 1.000 12.70424 133 THR B C 1
ATOM 2842 O O . THR B 1 33 ? -6.63003 -19.16699 23.79700 1.000 14.72845 133 THR B O 1
ATOM 2853 N N . ILE B 1 34 ? -8.81103 -18.76197 24.22403 1.000 13.36956 134 ILE B N 1
ATOM 2854 C CA . ILE B 1 34 ? -8.60498 -17.92000 25.39797 1.000 15.28354 134 ILE B CA 1
ATOM 2855 C C . ILE B 1 34 ? -8.93299 -18.76597 26.61499 1.000 15.30295 134 ILE B C 1
ATOM 2856 O O . ILE B 1 34 ? -10.09203 -19.07202 26.85902 1.000 14.79680 134 ILE B O 1
ATOM 2872 N N . GLU B 1 35 ? -7.90598 -19.09600 27.38101 1.000 14.77242 135 GLU B N 1
ATOM 2873 C CA . GLU B 1 35 ? -8.08300 -19.80599 28.63600 1.000 13.17191 135 GLU B CA 1
ATOM 2874 C C . GLU B 1 35 ? -8.88403 -18.95405 29.61501 1.000 14.12584 135 GLU B C 1
ATOM 2875 O O . GLU B 1 35 ? -8.69099 -17.75497 29.73599 1.000 15.86321 135 GLU B O 1
ATOM 2887 N N . ARG B 1 36 ? -9.79202 -19.61296 30.35005 1.000 14.96841 136 ARG B N 1
ATOM 2888 C CA . ARG B 1 36 ? -10.58796 -18.93002 31.37394 1.000 16.20426 136 ARG B CA 1
ATOM 2889 C C . ARG B 1 36 ? -10.28100 -19.58601 32.71501 1.000 17.41505 136 ARG B C 1
ATOM 2890 O O . ARG B 1 36 ? -9.11800 -19.64399 33.10499 1.000 18.77085 136 ARG B O 1
ATOM 2911 N N . ASP B 1 37 ? -11.28100 -20.09101 33.42803 1.000 16.24735 137 ASP B N 1
ATOM 2912 C CA . ASP B 1 37 ? -11.00700 -20.63398 34.76996 1.000 17.62359 137 ASP B CA 1
ATOM 2913 C C . ASP B 1 37 ? -10.52399 -22.07402 34.75701 1.000 16.69971 137 ASP B C 1
ATOM 2914 O O . ASP B 1 37 ? -9.86100 -22.49000 35.71400 1.000 19.09835 137 ASP B O 1
ATOM 2923 N N . THR B 1 38 ? -10.84100 -22.85797 33.73100 1.000 16.13530 138 THR B N 1
ATOM 2924 C CA . THR B 1 38 ? -10.29300 -24.19501 33.61599 1.000 16.38211 138 THR B CA 1
ATOM 2925 C C . THR B 1 38 ? -8.90401 -24.12600 33.00199 1.000 16.36559 138 THR B C 1
ATOM 2926 O O . THR B 1 38 ? -8.74100 -23.68999 31.86100 1.000 16.29816 138 THR B O 1
ATOM 2937 N N . GLY B 1 39 ? -7.91198 -24.60400 33.73502 1.000 17.94046 139 GLY B N 1
ATOM 2938 C CA . GLY B 1 39 ? -6.53802 -24.49902 33.26999 1.000 16.05986 139 GLY B CA 1
ATOM 2939 C C . GLY B 1 39 ? -6.31599 -25.39595 32.05904 1.000 15.95616 139 GLY B C 1
ATOM 2940 O O . GLY B 1 39 ? -6.79501 -26.52202 32.00198 1.000 17.98304 139 GLY B O 1
ATOM 2944 N N . MET B 1 40 ? -5.54699 -24.87402 31.10997 1.000 14.70429 140 MET B N 1
ATOM 2945 C CA . MET B 1 40 ? -5.25701 -25.56900 29.85504 1.000 14.75414 140 MET B CA 1
ATOM 2946 C C . MET B 1 40 ? -3.79500 -25.94601 29.70294 1.000 16.02639 140 MET B C 1
ATOM 2947 O O . MET B 1 40 ? -3.33000 -26.16699 28.56604 1.000 13.92428 140 MET B O 1
ATOM 2961 N N . GLY B 1 41 ? -3.09498 -26.11100 30.81002 1.000 15.74141 141 GLY B N 1
ATOM 2962 C CA . GLY B 1 41 ? -1.67302 -26.41501 30.74800 1.000 15.20700 141 GLY B CA 1
ATOM 2963 C C . GLY B 1 41 ? -1.35097 -27.63000 29.89998 1.000 15.29620 141 GLY B C 1
ATOM 2964 O O . GLY B 1 41 ? -0.33901 -27.63801 29.19100 1.000 18.35946 141 GLY B O 1
ATOM 2968 N N . ASP B 1 42 ? -2.19101 -28.67199 29.94802 1.000 16.63854 142 ASP B N 1
ATOM 2969 C CA . ASP B 1 42 ? -1.89900 -29.89101 29.20099 1.000 18.33570 142 ASP B CA 1
ATOM 2970 C C . ASP B 1 42 ? -1.87100 -29.63199 27.69401 1.000 17.68987 142 ASP B C 1
ATOM 2971 O O . ASP B 1 42 ? -1.11699 -30.26901 26.951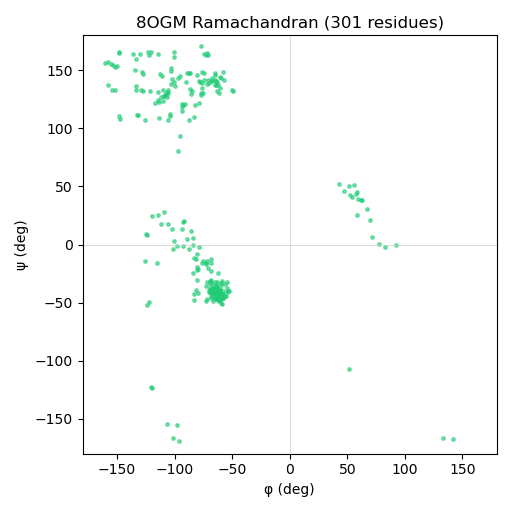01 1.000 20.28549 142 ASP B O 1
ATOM 2980 N N . TYR B 1 43 ? -2.68102 -28.69399 27.23201 1.000 14.03541 143 TYR B N 1
ATOM 2981 C CA . TYR B 1 43 ? -2.73301 -28.33903 25.82198 1.000 14.37721 143 TYR B CA 1
ATOM 2982 C C . TYR B 1 43 ? -1.64494 -27.35791 25.46298 1.000 13.00581 143 TYR B C 1
ATOM 2983 O O . TYR B 1 43 ? -1.03402 -27.41904 24.38800 1.000 14.50843 143 TYR B O 1
ATOM 3001 N N . ILE B 1 44 ? -1.41700 -26.35599 26.31004 1.000 12.90706 144 ILE B N 1
ATOM 3002 C CA . ILE B 1 44 ? -0.32401 -25.38105 26.13799 1.000 13.09895 144 ILE B CA 1
ATOM 3003 C C . ILE B 1 44 ? 1.01600 -26.09499 25.95497 1.000 13.57899 144 ILE B C 1
ATOM 3004 O O . ILE B 1 44 ? 1.82300 -25.71099 25.10200 1.000 14.73449 144 ILE B O 1
ATOM 3020 N N . GLU B 1 45 ? 1.24797 -27.17300 26.69302 1.000 14.46846 145 GLU B N 1
ATOM 3021 C CA . GLU B 1 45 ? 2.51803 -27.86601 26.66500 1.000 15.81126 145 GLU B CA 1
ATOM 3022 C C . GLU B 1 45 ? 2.76195 -28.64599 25.37899 1.000 17.86401 145 GLU B C 1
ATOM 3023 O O . GLU B 1 45 ? 3.89303 -29.02401 25.11800 1.000 20.21113 145 GLU B O 1
ATOM 3035 N N . THR B 1 46 ? 1.73000 -28.86302 24.55499 1.000 15.88769 146 THR B N 1
ATOM 3036 C CA . THR B 1 46 ? 1.91601 -29.54093 23.26902 1.000 15.67849 146 THR B CA 1
ATOM 3037 C C . THR B 1 46 ? 2.42203 -28.57713 22.19492 1.000 14.06884 146 THR B C 1
ATOM 3038 O O . THR B 1 46 ? 2.84399 -29.05698 21.12302 1.000 18.54769 146 THR B O 1
ATOM 3049 N N . GLY B 1 47 ? 2.39600 -27.29087 22.42403 1.000 13.91876 147 GLY B N 1
ATOM 3050 C CA . GLY B 1 47 ? 2.77498 -26.28307 21.44301 1.000 15.81180 147 GLY B CA 1
ATOM 3051 C C . GLY B 1 47 ? 4.20901 -25.82197 21.58399 1.000 16.31314 147 GLY B C 1
ATOM 3052 O O . GLY B 1 47 ? 5.01800 -26.38201 22.32201 1.000 19.50396 147 GLY B O 1
ATOM 3056 N N . ILE B 1 48 ? 4.51202 -24.74501 20.86599 1.000 14.77008 148 ILE B N 1
ATOM 3057 C CA . ILE B 1 48 ? 5.80894 -24.07701 20.95099 1.000 15.39959 148 ILE B CA 1
ATOM 3058 C C . ILE B 1 48 ? 5.64504 -22.96897 21.98208 1.000 15.13300 148 ILE B C 1
ATOM 3059 O O . ILE B 1 48 ? 4.80499 -22.07302 21.79296 1.000 14.36859 148 ILE B O 1
ATOM 3075 N N . PRO B 1 49 ? 6.38901 -22.98904 23.09294 1.000 15.56377 149 PRO B N 1
ATOM 3076 C CA . PRO B 1 49 ? 6.22598 -21.93496 24.07006 1.000 15.07225 149 PRO B CA 1
ATOM 3077 C C . PRO B 1 49 ? 6.62103 -20.56592 23.54697 1.000 14.27856 149 PRO B C 1
ATOM 3078 O O . PRO B 1 49 ? 7.67499 -20.38103 22.92201 1.000 16.03768 149 PRO B O 1
ATOM 3089 N N . LEU B 1 50 ? 5.80795 -19.54612 23.85904 1.000 13.40762 150 LEU B N 1
ATOM 3090 C CA . LEU B 1 50 ? 6.06303 -18.17788 23.55298 1.000 14.58087 150 LEU B CA 1
ATOM 3091 C C . LEU B 1 50 ? 6.08599 -17.28604 24.79099 1.000 15.19902 150 LEU B C 1
ATOM 3092 O O . LEU B 1 50 ? 7.03200 -16.51300 24.98900 1.000 16.80501 150 LEU B O 1
ATOM 3108 N N . ASN B 1 51 ? 5.06701 -17.40499 25.63900 1.000 14.25270 151 ASN B N 1
ATOM 3109 C CA . ASN B 1 51 ? 4.93999 -16.56799 26.82501 1.000 15.52936 151 ASN B CA 1
ATOM 3110 C C . ASN B 1 51 ? 5.16601 -15.09500 26.48899 1.000 15.58137 151 ASN B C 1
ATOM 3111 O O . ASN B 1 51 ? 5.91501 -14.38899 27.15601 1.000 18.63393 151 ASN B O 1
ATOM 3122 N N . ALA B 1 52 ? 4.53497 -14.64906 25.41201 1.000 13.83345 152 ALA B N 1
ATOM 3123 C CA . ALA B 1 52 ? 4.76102 -13.36292 24.82299 1.000 13.48227 152 ALA B CA 1
ATOM 3124 C C . ALA B 1 52 ? 3.65193 -12.36600 25.14701 1.000 13.73948 152 ALA B C 1
ATOM 3125 O O . ALA B 1 52 ? 2.47103 -12.73201 25.27500 1.000 15.99647 152 ALA B O 1
ATOM 3132 N N . LYS B 1 53 ? 4.00208 -11.08304 25.22200 1.000 13.91276 153 LYS B N 1
ATOM 3133 C CA . LYS B 1 53 ? 3.02295 -10.04698 25.35300 1.000 14.71479 153 LYS B CA 1
ATOM 3134 C C . LYS B 1 53 ? 2.10699 -10.11098 24.13999 1.000 15.04842 153 LYS B C 1
ATOM 3135 O O . LYS B 1 53 ? 2.54202 -10.36701 23.01900 1.000 15.84885 153 LYS B O 1
ATOM 3154 N N . VAL B 1 54 ? 0.82400 -9.84800 24.35004 1.000 17.26090 154 VAL B N 1
ATOM 3155 C CA . VAL B 1 54 ? -0.11503 -9.86001 23.25200 1.000 17.52313 154 VAL B CA 1
ATOM 3156 C C . VAL B 1 54 ? 0.13799 -8.65303 22.37100 1.000 18.56737 154 VAL B C 1
ATOM 3157 O O . VAL B 1 54 ? 0.43200 -7.55599 22.85500 1.000 18.95786 154 VAL B O 1
ATOM 3170 N N . SER B 1 55 ? 0.01701 -8.86495 21.06898 1.000 15.17184 155 SER B N 1
ATOM 3171 C CA . SER B 1 55 ? -0.13899 -7.74002 20.14700 1.000 15.31106 155 SER B CA 1
ATOM 3172 C C . SER B 1 55 ? -0.88199 -8.26998 18.92802 1.000 18.09482 155 SER B C 1
ATOM 3173 O O . SER B 1 55 ? -0.82900 -9.46200 18.61900 1.000 17.01974 155 SER B O 1
ATOM 3181 N N . SER B 1 56 ? -1.56902 -7.36999 18.23899 1.000 17.22020 156 SER B N 1
ATOM 3182 C CA . SER B 1 56 ? -2.24201 -7.78401 17.01300 1.000 15.71208 156 SER B CA 1
ATOM 3183 C C . SER B 1 56 ? -1.23001 -8.22500 15.97603 1.000 15.21296 156 SER B C 1
ATOM 3184 O O . SER B 1 56 ? -1.44698 -9.21899 15.27199 1.000 16.44429 156 SER B O 1
ATOM 3192 N N . GLU B 1 57 ? -0.09098 -7.53102 15.94697 1.000 17.65191 157 GLU B N 1
ATOM 3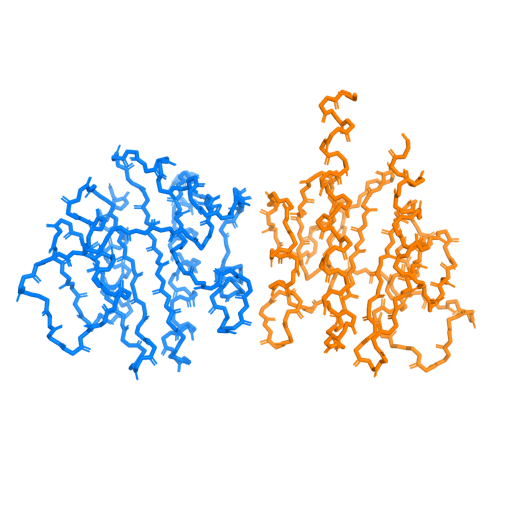193 C CA . GLU B 1 57 ? 0.98397 -7.84993 15.00301 1.000 15.93801 157 GLU B CA 1
ATOM 3194 C C . GLU B 1 57 ? 1.49305 -9.24920 15.20301 1.000 15.19887 157 GLU B C 1
ATOM 3195 O O . GLU B 1 57 ? 1.62298 -10.05092 14.24600 1.000 18.41875 157 GLU B O 1
ATOM 3207 N N . LEU B 1 58 ? 1.73699 -9.68592 16.45500 1.000 16.33543 158 LEU B N 1
ATOM 3208 C CA . LEU B 1 58 ? 2.24998 -11.03201 16.66900 1.000 17.31389 158 LEU B CA 1
ATOM 3209 C C . LEU B 1 58 ? 1.18095 -12.06903 16.32501 1.000 15.62111 158 LEU B C 1
ATOM 3210 O O . LEU B 1 58 ? 1.47602 -13.13598 15.76100 1.000 17.03786 158 LEU B O 1
ATOM 3226 N N . LEU B 1 59 ? -0.08997 -11.81098 16.70200 1.000 15.88864 159 LEU B N 1
ATOM 3227 C CA . LEU B 1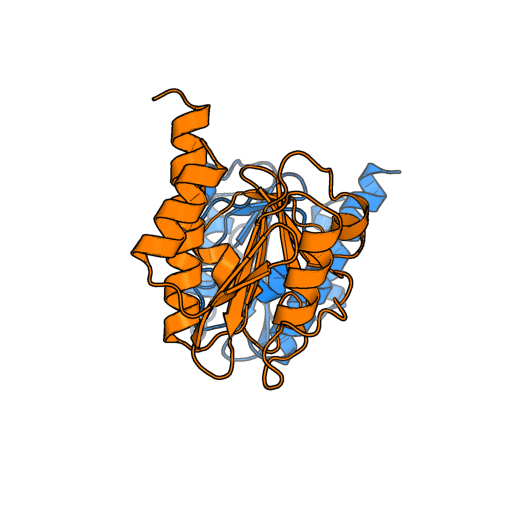 59 ? -1.14700 -12.76301 16.38697 1.000 15.70989 159 LEU B CA 1
ATOM 3228 C C . LEU B 1 59 ? -1.23500 -12.99099 14.87704 1.000 16.54994 159 LEU B C 1
ATOM 3229 O O . LEU B 1 59 ? -1.33100 -14.13900 14.43098 1.000 17.68822 159 LEU B O 1
ATOM 3245 N N . ILE B 1 60 ? -1.18501 -11.90602 14.08800 1.000 16.70898 160 ILE B N 1
ATOM 3246 C CA . ILE B 1 60 ? -1.27799 -12.05901 12.63901 1.000 18.92368 160 ILE B CA 1
ATOM 3247 C C . ILE B 1 60 ? -0.08200 -12.85202 12.12199 1.000 19.98464 160 ILE B C 1
ATOM 3248 O O . ILE B 1 60 ? -0.23899 -13.79699 11.33201 1.000 21.27221 160 ILE B O 1
ATOM 3264 N N . ASN B 1 61 ? 1.12901 -12.50796 12.59300 1.000 20.52291 161 ASN B N 1
ATOM 3265 C CA . ASN B 1 61 ? 2.36099 -13.11902 12.09201 1.000 20.01094 161 ASN B CA 1
ATOM 3266 C C . ASN B 1 61 ? 2.31703 -14.63302 12.35498 1.000 21.57395 161 ASN B C 1
ATOM 3267 O O . ASN B 1 61 ? 2.75500 -15.42699 11.50901 1.000 23.64237 161 ASN B O 1
ATOM 3278 N N . ILE B 1 62 ? 1.78899 -15.05796 13.51599 1.000 18.74820 162 ILE B N 1
ATOM 3279 C CA . ILE B 1 62 ? 1.72000 -16.47202 13.85901 1.000 17.68249 162 ILE B CA 1
ATOM 3280 C C . ILE B 1 62 ? 0.97500 -17.27299 12.79502 1.000 16.51141 162 ILE B C 1
ATOM 3281 O O . ILE B 1 62 ? 1.36900 -18.39800 12.47399 1.000 17.28875 162 ILE B O 1
ATOM 3297 N N . PHE B 1 63 ? -0.15999 -16.75901 12.31398 1.000 18.52615 163 PHE B N 1
ATOM 3298 C CA . PHE B 1 63 ? -1.05201 -17.53998 11.45799 1.000 21.44450 163 PHE B CA 1
ATOM 3299 C C . PHE B 1 63 ? -0.74301 -17.44402 9.95702 1.000 22.29820 163 PHE B C 1
ATOM 3300 O O . PHE B 1 63 ? -1.45601 -18.04800 9.15001 1.000 22.71862 163 PHE B O 1
ATOM 3317 N N . ILE B 1 64 ? 0.32503 -16.77698 9.56698 1.000 20.98743 164 ILE B N 1
ATOM 3318 C CA . ILE B 1 64 ? 0.59500 -16.67000 8.12001 1.000 23.27823 164 ILE B CA 1
ATOM 3319 C C . ILE B 1 64 ? 0.79798 -18.06401 7.54200 1.000 21.22303 164 ILE B C 1
ATOM 3320 O O . ILE B 1 64 ? 1.52501 -18.88400 8.13001 1.000 21.32794 164 ILE B O 1
ATOM 3336 N N . PRO B 1 65 ? 0.12899 -18.41900 6.45300 1.000 24.64036 165 PRO B N 1
ATOM 3337 C CA . PRO B 1 65 ? 0.21201 -19.79900 5.96400 1.000 26.28617 165 PRO B CA 1
ATOM 3338 C C . PRO B 1 65 ? 1.64700 -20.21599 5.66100 1.000 25.92733 165 PRO B C 1
ATOM 3339 O O . PRO B 1 65 ? 2.49200 -19.40400 5.27200 1.000 26.43739 165 PRO B O 1
ATOM 3350 N N . ASN B 1 66 ? 1.91600 -21.50601 5.85700 1.000 28.43988 166 ASN B N 1
ATOM 3351 C CA . ASN B 1 66 ? 3.18799 -22.12900 5.48199 1.000 27.49101 166 ASN B CA 1
ATOM 3352 C C . ASN B 1 66 ? 4.36400 -21.61600 6.30500 1.000 25.45535 166 ASN B C 1
ATOM 3353 O O . ASN B 1 66 ? 5.50200 -21.58800 5.82800 1.000 26.94082 166 ASN B O 1
ATOM 3364 N N . THR B 1 67 ? 4.10900 -21.23400 7.54302 1.000 24.87212 167 THR B N 1
ATOM 3365 C CA . THR B 1 67 ? 5.14400 -20.83900 8.48899 1.000 20.87900 167 THR B CA 1
ATOM 3366 C C . THR B 1 67 ? 5.23398 -21.80103 9.66501 1.000 20.25511 167 THR B C 1
ATOM 3367 O O . THR B 1 67 ? 4.30703 -22.58997 9.93299 1.000 23.23162 167 THR B O 1
ATOM 3378 N N . PRO B 1 68 ? 6.33700 -21.74900 10.41400 1.000 21.46426 168 PRO B N 1
ATOM 3379 C CA . PRO B 1 68 ? 6.52000 -22.71700 11.50501 1.000 21.29688 168 PRO B CA 1
ATOM 3380 C C . PRO B 1 68 ? 5.42698 -22.70602 12.57401 1.000 24.33082 168 PRO B C 1
ATOM 3381 O O . PRO B 1 68 ? 5.10002 -23.77599 13.11999 1.000 27.28589 168 PRO B O 1
ATOM 3392 N N . LEU B 1 69 ? 4.79999 -21.57000 12.87300 1.000 22.22332 169 LEU B N 1
ATOM 3393 C CA . LEU B 1 69 ? 3.83803 -21.49099 13.97799 1.000 21.42656 169 LEU B CA 1
ATOM 3394 C C . LEU B 1 69 ? 2.37997 -21.60301 13.57101 1.000 20.84501 169 LEU B C 1
ATOM 3395 O O . LEU B 1 69 ? 1.50801 -21.62200 14.45799 1.000 22.36525 169 LEU B O 1
ATOM 3411 N N . HIS B 1 70 ? 2.06203 -21.72700 12.28500 1.000 21.73124 170 HIS B N 1
ATOM 3412 C CA . HIS B 1 70 ? 0.68597 -21.55202 11.87199 1.000 21.93720 170 HIS B CA 1
ATOM 3413 C C . HIS B 1 70 ? -0.19399 -22.78696 12.10800 1.000 21.17771 170 HIS B C 1
ATOM 3414 O O . HIS B 1 70 ? -1.41700 -22.62501 12.16600 1.000 27.14352 170 HIS B O 1
ATOM 3428 N N . ASP B 1 71 ? 0.38199 -23.97701 12.27801 1.000 21.28142 171 ASP B N 1
ATOM 3429 C CA . ASP B 1 71 ? -0.39700 -25.22500 12.25799 1.000 24.39368 171 ASP B CA 1
ATOM 3430 C C . ASP B 1 71 ? -0.79597 -25.68601 13.66001 1.000 24.27165 171 ASP B C 1
ATOM 3431 O O . ASP B 1 71 ? -0.07000 -26.43899 14.31800 1.000 28.19113 171 ASP B O 1
ATOM 3440 N N . GLY B 1 72 ? -1.98001 -25.29100 14.09202 1.000 20.78500 172 GLY B N 1
ATOM 3441 C CA . GLY B 1 72 ? -2.51999 -25.64499 15.39798 1.000 17.06603 172 GLY B CA 1
AT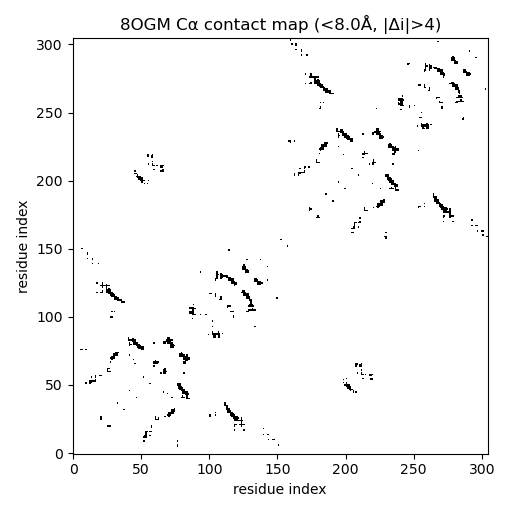OM 3442 C C . GLY B 1 72 ? -3.07301 -24.41794 16.06500 1.000 15.81324 172 GLY B C 1
ATOM 3443 O O . GLY B 1 72 ? -3.22999 -23.34704 15.44900 1.000 16.50883 172 GLY B O 1
ATOM 3447 N N . ALA B 1 73 ? -3.35399 -24.51004 17.36000 1.000 15.04945 173 ALA B N 1
ATOM 3448 C CA . ALA B 1 73 ? -4.01600 -23.43896 18.07401 1.000 14.17073 173 ALA B CA 1
ATOM 3449 C C . ALA B 1 73 ? -3.00998 -22.52905 18.77701 1.000 12.89455 173 ALA B C 1
ATOM 3450 O O . ALA B 1 73 ? -1.98501 -22.99300 19.29200 1.000 14.29246 173 ALA B O 1
ATOM 3457 N N . VAL B 1 74 ? -3.31501 -21.26993 18.81900 1.000 12.02030 174 VAL B N 1
ATOM 3458 C CA . VAL B 1 74 ? -2.71702 -20.32607 19.77301 1.000 12.50367 174 VAL B CA 1
ATOM 3459 C C . VAL B 1 74 ? -3.56799 -20.39998 21.03595 1.000 13.12012 174 VAL B C 1
ATOM 3460 O O . VAL B 1 74 ? -4.79801 -20.35500 20.96101 1.000 13.16339 174 VAL B O 1
ATOM 3473 N N . ILE B 1 75 ? -2.92199 -20.49901 22.17505 1.000 12.39652 175 ILE B N 1
ATOM 3474 C CA . ILE B 1 75 ? -3.60402 -20.46492 23.47197 1.000 11.70523 175 ILE B CA 1
ATOM 3475 C C . ILE B 1 75 ? -3.11496 -19.22602 24.23699 1.000 12.85115 175 ILE B C 1
ATOM 3476 O O . ILE B 1 75 ? -1.89802 -19.06300 24.44500 1.000 13.19135 175 ILE B O 1
ATOM 3492 N N . MET B 1 76 ? -4.04603 -18.35003 24.60898 1.000 12.50749 176 MET B N 1
ATOM 3493 C CA . MET B 1 76 ? -3.78099 -17.13998 25.34802 1.000 13.88648 176 MET B CA 1
ATOM 3494 C C . MET B 1 76 ? -4.12504 -17.34805 26.80705 1.000 14.46061 176 MET B C 1
ATOM 3495 O O . MET B 1 76 ? -5.10798 -18.03898 27.13999 1.000 16.62412 176 MET B O 1
ATOM 3509 N N . LYS B 1 77 ? -3.29598 -16.81300 27.69399 1.000 15.20543 177 LYS B N 1
ATOM 3510 C CA . LYS B 1 77 ? -3.48701 -16.89301 29.13800 1.000 19.02385 177 LYS B CA 1
ATOM 3511 C C . LYS B 1 77 ? -3.43901 -15.45401 29.60799 1.000 22.62841 177 LYS B C 1
ATOM 3512 O O . LYS B 1 77 ? -2.36301 -14.84997 29.57201 1.000 23.87923 177 LYS B O 1
ATOM 3531 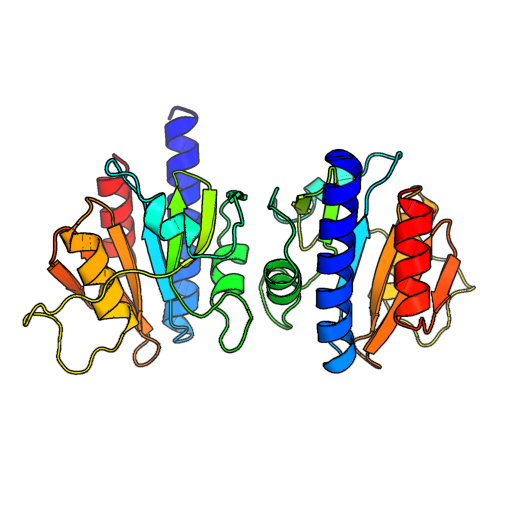N N . ASN B 1 78 ? -4.61100 -14.91700 29.98602 1.000 27.59447 178 ASN B N 1
ATOM 3532 C CA . ASN B 1 78 ? -4.82497 -13.52500 30.39302 1.000 28.38035 178 ASN B CA 1
ATOM 3533 C C . ASN B 1 78 ? -4.23303 -12.60002 29.32998 1.000 26.12996 178 ASN B C 1
ATOM 3534 O O . ASN B 1 78 ? -4.79899 -12.53499 28.22501 1.000 31.45576 178 ASN B O 1
ATOM 3545 N N . ASN B 1 79 ? -3.11402 -11.93197 29.57898 1.000 22.17285 179 ASN B N 1
ATOM 3546 C CA . ASN B 1 79 ? -2.64094 -10.91403 28.63705 1.000 18.60131 179 ASN B CA 1
ATOM 3547 C C . ASN B 1 79 ? -1.39101 -11.39591 27.91299 1.000 16.65907 179 ASN B C 1
ATOM 3548 O O . ASN B 1 79 ? -0.58900 -10.55404 27.46401 1.000 21.74191 179 ASN B O 1
ATOM 3559 N N . GLU B 1 80 ? -1.24199 -12.69102 27.75998 1.000 15.62049 180 GLU B N 1
ATOM 3560 C CA . GLU B 1 80 ? -0.08400 -13.25003 27.08499 1.000 15.82876 180 GLU B CA 1
ATOM 3561 C C . GLU B 1 80 ? -0.48803 -14.33397 26.09002 1.000 15.11307 180 GLU B C 1
ATOM 3562 O O . GLU B 1 80 ? -1.52000 -14.98401 26.25999 1.000 15.11037 180 GLU B O 1
ATOM 3574 N N . ILE B 1 81 ? 0.29599 -14.47297 25.02900 1.000 14.87567 181 ILE B N 1
ATOM 3575 C CA . ILE B 1 81 ? 0.18602 -15.59402 24.11599 1.000 14.22484 181 ILE B CA 1
ATOM 3576 C C . ILE B 1 81 ? 1.09000 -16.65904 24.74301 1.000 13.12071 181 ILE B C 1
ATOM 3577 O O . ILE B 1 81 ? 2.31102 -16.54698 24.75199 1.000 14.34919 181 ILE B O 1
ATOM 3593 N N . ALA B 1 82 ? 0.49296 -17.70299 25.32199 1.000 13.52973 182 ALA B N 1
ATOM 3594 C CA . ALA B 1 82 ? 1.25799 -18.71998 26.03500 1.000 13.98769 182 ALA B CA 1
ATOM 3595 C C . ALA B 1 82 ? 2.03708 -19.59704 25.07398 1.000 13.93577 182 ALA B C 1
ATOM 3596 O O . ALA B 1 82 ? 3.24496 -19.85398 25.28799 1.000 14.85955 182 ALA B O 1
ATOM 3603 N N . ALA B 1 83 ? 1.39799 -20.08401 24.00600 1.000 13.32014 183 ALA B N 1
ATOM 3604 C CA . ALA B 1 83 ? 2.01400 -21.04999 23.08801 1.000 12.60352 183 ALA B CA 1
ATOM 3605 C C . ALA B 1 83 ? 1.24596 -21.01698 21.77701 1.000 12.82466 183 ALA B C 1
ATOM 3606 O O . ALA B 1 83 ? 0.06303 -20.62301 21.74099 1.000 14.02778 183 ALA B O 1
ATOM 3613 N N . ALA B 1 84 ? 1.91800 -21.42601 20.70999 1.000 12.63897 184 ALA B N 1
ATOM 3614 C CA . ALA B 1 84 ? 1.32299 -21.57596 19.38603 1.000 13.57224 184 ALA B CA 1
ATOM 3615 C C . ALA B 1 84 ? 1.51101 -22.99404 18.90599 1.000 14.41686 184 ALA B C 1
ATOM 3616 O O . ALA B 1 84 ? 2.29300 -23.76100 19.47000 1.000 14.35943 184 ALA B O 1
ATOM 3623 N N . ALA B 1 85 ? 0.77900 -23.36397 17.85001 1.000 14.34651 185 ALA B N 1
ATOM 3624 C CA . ALA B 1 85 ? 0.88699 -24.68200 17.25199 1.000 15.08868 185 ALA B CA 1
ATOM 3625 C C . ALA B 1 85 ? 0.49802 -25.76500 18.25297 1.000 16.08333 185 ALA B C 1
ATOM 3626 O O . ALA B 1 85 ? 1.08700 -26.84001 18.26901 1.000 17.61553 185 ALA B O 1
ATOM 3633 N N . CYS B 1 86 ? -0.52000 -25.48200 19.05401 1.000 14.18752 186 CYS B N 1
ATOM 3634 C CA . CYS B 1 86 ? -0.96501 -26.39899 20.09100 1.000 15.34333 186 CYS B CA 1
ATOM 3635 C C . CYS B 1 86 ? -2.01801 -27.35699 19.55499 1.000 15.64697 186 CYS B C 1
ATOM 3636 O O . CYS B 1 86 ? -2.82999 -27.01301 18.68201 1.000 15.53115 186 CYS B O 1
ATOM 3644 N N . TYR B 1 87 ? -2.00201 -28.56202 20.10400 1.000 15.30504 187 TYR B N 1
ATOM 3645 C CA . TYR B 1 87 ? -3.04799 -29.55397 19.86601 1.000 14.86799 187 TYR B CA 1
ATOM 3646 C C . TYR B 1 87 ? -4.26902 -29.21699 20.71102 1.000 16.49079 187 TYR B C 1
ATOM 3647 O O . TYR B 1 87 ? -4.15299 -28.80301 21.87299 1.000 19.24107 187 TYR B O 1
ATOM 3665 N N . LEU B 1 88 ? -5.45199 -29.38101 20.12098 1.000 16.86393 188 LEU B N 1
ATOM 3666 C CA . LEU B 1 88 ? -6.74398 -29.39699 20.78302 1.000 15.53704 188 LEU B CA 1
ATOM 3667 C C . LEU B 1 88 ? -7.49505 -30.64506 20.35800 1.000 16.16753 188 LEU B C 1
ATOM 3668 O O . LEU B 1 88 ? -7.32698 -31.12998 19.23499 1.000 19.92120 188 LEU B O 1
ATOM 3684 N N . PRO B 1 89 ? -8.34296 -31.21098 21.23099 1.000 17.57470 189 PRO B N 1
ATOM 3685 C CA . PRO B 1 89 ? -9.05901 -32.43898 20.86199 1.000 19.62810 189 PRO B CA 1
ATOM 3686 C C . PRO B 1 89 ? -10.17399 -32.11200 19.87401 1.000 19.84323 189 PRO B C 1
ATOM 3687 O O . PRO B 1 89 ? -10.76900 -31.03200 19.91300 1.000 18.14120 189 PRO B O 1
ATOM 3698 N N . LEU B 1 90 ? -10.44700 -33.06000 18.98200 1.000 20.07777 190 LEU B N 1
ATOM 3699 C CA . LEU B 1 90 ? -11.47398 -32.88398 17.96201 1.000 20.80679 190 LEU B CA 1
ATOM 3700 C C . LEU B 1 90 ? -12.83004 -33.27203 18.52301 1.000 19.42285 190 LEU B C 1
ATOM 3701 O O . LEU B 1 90 ? -13.00398 -34.36899 19.07399 1.000 21.95783 190 LEU B O 1
ATOM 3717 N N . SER B 1 91 ? -13.81500 -32.40301 18.36099 1.000 17.90433 191 SER B N 1
ATOM 3718 C CA . SER B 1 91 ? -15.18798 -32.76698 18.68999 1.000 18.11362 191 SER B CA 1
ATOM 3719 C C . SER B 1 91 ? -15.79700 -33.67299 17.62999 1.000 19.87415 191 SER B C 1
ATOM 3720 O O . SER B 1 91 ? -15.51000 -33.56200 16.42702 1.000 20.76773 191 SER B O 1
ATOM 3728 N N . GLU B 1 92 ? -16.69000 -34.54302 18.08899 1.000 21.75332 192 GLU B N 1
ATOM 3729 C CA . GLU B 1 92 ? -17.51798 -35.36298 17.21001 1.000 24.99543 192 GLU B CA 1
ATOM 3730 C C . GLU B 1 92 ? -18.95102 -34.85907 17.18897 1.000 21.16437 192 GLU B C 1
ATOM 3731 O O . GLU B 1 92 ? -19.86498 -35.61997 16.79301 1.000 24.83277 192 GLU B O 1
ATOM 3743 N N . SER B 1 93 ? -19.18204 -33.63898 17.61601 1.000 18.98677 193 SER B N 1
ATOM 3744 C CA . SER B 1 93 ? -20.56196 -33.16001 17.71999 1.000 18.33976 193 SER B CA 1
ATOM 3745 C C . SER B 1 93 ? -21.20101 -33.14700 16.33601 1.000 19.54054 193 SER B C 1
ATOM 3746 O O . SER B 1 93 ? -20.56800 -32.72800 15.36200 1.000 19.97531 193 SER B O 1
ATOM 3754 N N . PRO B 1 94 ? -22.45400 -33.58501 16.21197 1.000 17.96495 194 PRO B N 1
ATOM 3755 C CA . PRO B 1 94 ? -23.11998 -33.52501 14.89902 1.000 18.30636 194 PRO B CA 1
ATOM 3756 C C . PRO B 1 94 ? -23.63302 -32.14099 14.54698 1.000 17.69620 194 PRO B C 1
ATOM 3757 O O . PRO B 1 94 ? -24.15700 -31.95501 13.44400 1.000 20.03248 194 PRO B O 1
ATOM 3768 N N . PHE B 1 95 ? -23.48998 -31.16202 15.43103 1.000 15.31324 195 PHE B N 1
ATOM 3769 C CA . PHE B 1 95 ? -23.92702 -29.79896 15.20896 1.000 15.70319 195 PHE B CA 1
ATOM 3770 C C . PHE B 1 95 ? -22.82801 -28.88110 14.63402 1.000 14.68795 195 PHE B C 1
ATOM 3771 O O . PHE B 1 95 ? -22.95901 -27.67595 14.65300 1.000 16.77095 195 PHE B O 1
ATOM 3788 N N . ILE B 1 96 ? -21.74599 -29.48097 14.16698 1.000 16.58369 196 ILE B N 1
ATOM 3789 C CA . ILE B 1 96 ? -20.72100 -28.76802 13.41001 1.000 16.77548 196 ILE B CA 1
ATOM 3790 C C . ILE B 1 96 ? -21.04997 -28.93005 11.92900 1.000 16.43075 196 ILE B C 1
ATOM 3791 O O . ILE B 1 96 ? -21.07201 -30.06596 11.41001 1.000 18.50088 196 ILE B O 1
ATOM 3807 N N . SER B 1 97 ? -21.24701 -27.81099 11.24398 1.000 16.74865 197 SER B N 1
ATOM 3808 C CA . SER B 1 97 ? -21.59201 -27.84799 9.82202 1.000 17.08175 197 SER B CA 1
ATOM 3809 C C . SER B 1 97 ? -20.63297 -28.75300 9.07401 1.000 18.31581 197 SER B C 1
ATOM 3810 O O . SER B 1 97 ? -19.40702 -28.65400 9.22800 1.000 18.13995 197 SER B O 1
ATOM 3818 N N . LYS B 1 98 ? -21.19101 -29.63002 8.25398 1.000 19.78073 198 LYS B N 1
ATOM 3819 C CA . LYS B 1 98 ? -20.42500 -30.72000 7.65400 1.000 19.58010 198 LYS B CA 1
ATOM 3820 C C . LYS B 1 98 ? -19.29798 -30.22796 6.75801 1.000 18.51424 198 LYS B C 1
ATOM 3821 O O . LYS B 1 98 ? -18.27500 -30.90701 6.63500 1.000 22.60246 198 LYS B O 1
ATOM 3840 N N . GLU B 1 99 ? -19.40101 -29.00702 6.20801 1.000 19.04577 199 GLU B N 1
ATOM 3841 C CA . GLU B 1 99 ? -18.35700 -28.51298 5.32400 1.000 22.85378 199 GLU B CA 1
ATOM 3842 C C . GLU B 1 99 ? -17.15298 -27.96401 6.07600 1.000 21.37765 199 GLU B C 1
ATOM 3843 O O . GLU B 1 99 ? -16.10901 -27.70800 5.45500 1.000 24.68183 199 GLU B O 1
ATOM 3855 N N . LEU B 1 100 ? -17.23801 -27.83000 7.39501 1.000 19.29480 200 LEU B N 1
ATOM 3856 C CA . LEU B 1 100 ? -16.15200 -27.25900 8.17699 1.000 19.41082 200 LEU B CA 1
ATOM 3857 C C . LEU B 1 100 ? -15.06798 -28.28601 8.45200 1.000 22.79270 200 LEU B C 1
ATOM 3858 O O . LEU B 1 100 ? -15.32701 -29.47601 8.62800 1.000 23.81935 200 LEU B O 1
ATOM 3874 N N . GLY B 1 101 ? -13.83099 -27.80499 8.49802 1.000 23.79747 201 GLY B N 1
ATOM 3875 C CA . GLY B 1 101 ? -12.66501 -28.63500 8.70198 1.000 24.46301 201 GLY B CA 1
ATOM 3876 C C . GLY B 1 101 ? -12.15502 -28.68900 10.12404 1.000 24.19683 201 GLY B C 1
ATOM 3877 O O . GLY B 1 101 ? -12.88699 -28.48700 11.11196 1.000 22.10217 201 GLY B O 1
ATOM 3881 N N . THR B 1 102 ? -10.86398 -28.98501 10.23500 1.000 22.00936 202 THR B N 1
ATOM 3882 C CA . THR B 1 102 ? -10.31002 -29.43399 11.50799 1.000 20.73773 202 THR B CA 1
ATOM 3883 C C . THR B 1 102 ? -10.22601 -28.29897 12.51106 1.000 17.85900 202 THR B C 1
ATOM 3884 O O . THR B 1 102 ? -10.38900 -28.54100 13.72397 1.000 20.42677 202 THR B O 1
ATOM 3895 N N . ARG B 1 103 ? -9.99498 -27.04702 12.07197 1.000 18.60195 203 ARG B N 1
ATOM 3896 C CA . ARG B 1 103 ? -9.89901 -25.94800 13.02500 1.000 17.64090 203 ARG B CA 1
ATOM 3897 C C . ARG B 1 103 ? -11.19299 -25.84898 13.81800 1.000 16.69256 203 ARG B C 1
ATOM 3898 O O . ARG B 1 103 ? -11.16501 -25.65900 15.03800 1.000 16.27691 203 ARG B O 1
ATOM 3919 N N . HIS B 1 104 ? -12.34100 -25.91299 13.13002 1.000 14.40840 204 HIS B N 1
ATOM 3920 C CA . HIS B 1 104 ? -13.60899 -25.71901 13.83198 1.000 14.02601 204 HIS B CA 1
ATOM 3921 C C . HIS B 1 104 ? -13.89901 -26.88911 14.74706 1.000 12.66234 204 HIS B C 1
ATOM 3922 O O . HIS B 1 104 ? -14.43300 -26.72197 15.85598 1.000 15.06887 204 HIS B O 1
ATOM 3936 N N . ARG B 1 105 ? -13.55798 -28.13794 14.32994 1.000 13.65385 205 ARG B N 1
ATOM 3937 C CA . ARG B 1 105 ? -13.76603 -29.30601 15.16504 1.000 13.92403 205 ARG B CA 1
ATOM 3938 C C . ARG B 1 105 ? -12.87597 -29.26600 16.39600 1.000 15.72043 205 ARG B C 1
ATOM 3939 O O . ARG B 1 105 ? -13.29100 -29.69400 17.47202 1.000 14.85014 205 ARG B O 1
ATOM 3960 N N . ALA B 1 106 ? -11.62601 -28.79200 16.24599 1.000 14.94368 206 ALA B N 1
ATOM 3961 C CA . ALA B 1 106 ? -10.72899 -28.64501 17.38701 1.000 15.39787 206 ALA B CA 1
ATOM 3962 C C . ALA B 1 106 ? -11.26800 -27.61698 18.36906 1.000 14.42861 206 ALA B C 1
ATOM 3963 O O . ALA B 1 106 ? -11.19200 -27.78902 19.60097 1.000 14.58629 206 ALA B O 1
ATOM 3970 N N . ALA B 1 107 ? -11.76501 -26.50198 17.85594 1.000 13.63264 207 ALA B N 1
ATOM 3971 C CA . ALA B 1 107 ? -12.32799 -25.45001 18.68805 1.000 13.30886 207 ALA B CA 1
ATOM 3972 C C . ALA B 1 107 ? -13.49502 -25.97701 19.51095 1.000 12.71771 207 ALA B C 1
ATOM 3973 O O . ALA B 1 107 ? -13.57199 -25.76199 20.71204 1.000 14.38161 207 ALA B O 1
ATOM 3980 N N . VAL B 1 108 ? -14.44799 -26.64698 18.85600 1.000 13.51694 208 VAL B N 1
ATOM 3981 C CA . VAL B 1 108 ? -15.57600 -27.16802 19.60901 1.000 14.26675 208 VAL B CA 1
ATOM 3982 C C . VAL B 1 108 ? -15.08002 -28.20298 20.61301 1.000 14.69337 208 VAL B C 1
ATOM 3983 O O . VAL B 1 108 ? -15.55600 -28.25101 21.75400 1.000 14.50873 208 VAL B O 1
ATOM 3996 N N . GLY B 1 109 ? -14.08399 -28.99802 20.22399 1.000 14.67081 209 GLY B N 1
ATOM 3997 C CA . GLY B 1 109 ? -13.58498 -30.05194 21.10302 1.000 15.02447 209 GLY B CA 1
ATOM 3998 C C . GLY B 1 109 ? -13.00902 -29.48505 22.40299 1.000 15.30860 209 GLY B C 1
ATOM 3999 O O . GLY B 1 109 ? -13.28299 -30.02298 23.48699 1.000 16.41009 209 GLY B O 1
ATOM 4003 N N . ILE B 1 110 ? -12.20301 -28.41502 22.32100 1.000 14.55227 210 ILE B N 1
ATOM 4004 C CA . ILE B 1 110 ? -11.68098 -27.86696 23.56401 1.000 13.66463 210 ILE B CA 1
ATOM 4005 C C . ILE B 1 110 ? -12.80796 -27.23002 24.37398 1.000 13.92430 210 ILE B C 1
ATOM 4006 O O . ILE B 1 110 ? -12.78201 -27.25999 25.61000 1.000 14.54941 210 ILE B O 1
ATOM 4022 N N . SER B 1 111 ? -13.80205 -26.67498 23.68704 1.000 13.73318 211 SER B N 1
ATOM 4023 C CA . SER B 1 111 ? -14.93297 -26.03105 24.39198 1.000 14.37628 211 SER B CA 1
ATOM 4024 C C . SER B 1 111 ? -15.81600 -27.04192 25.14201 1.000 13.48068 211 SER B C 1
ATOM 4025 O O . SER B 1 111 ? -16.59201 -26.61102 26.00200 1.000 15.73736 211 SER B O 1
ATOM 4033 N N . GLU B 1 112 ? -15.70897 -28.31705 24.84097 1.000 13.62200 212 GLU B N 1
ATOM 4034 C CA . GLU B 1 112 ? -16.44602 -29.38099 25.50902 1.000 14.85142 212 GLU B CA 1
ATOM 4035 C C . GLU B 1 112 ? -15.84000 -29.77701 26.84698 1.000 17.94705 212 GLU B C 1
ATOM 4036 O O . GLU B 1 112 ? -16.53300 -30.40400 27.65401 1.000 20.02092 212 GLU B O 1
ATOM 4048 N N . VAL B 1 113 ? -14.56197 -29.47501 27.06805 1.000 17.27284 213 VAL B N 1
ATOM 4049 C CA . VAL B 1 113 ? -13.83105 -29.91499 28.26494 1.000 16.27289 213 VAL B CA 1
ATOM 4050 C C . VAL B 1 113 ? -13.21896 -28.75501 29.03406 1.000 15.62590 213 VAL B C 1
ATOM 4051 O O . VAL B 1 113 ? -12.49501 -28.98499 30.01698 1.000 19.21524 213 VAL B O 1
ATOM 4064 N N . THR B 1 114 ? -13.53003 -27.51803 28.67093 1.000 15.56709 214 THR B N 1
ATOM 4065 C CA . THR B 1 114 ? -13.06295 -26.33997 29.34105 1.000 15.34505 214 THR B CA 1
ATOM 4066 C C . THR B 1 114 ? -14.12905 -25.26903 29.22994 1.000 15.63546 214 THR B C 1
ATOM 4067 O O . THR B 1 114 ? -15.03998 -25.36499 28.38103 1.000 18.35222 214 THR B O 1
ATOM 4078 N N . ASP B 1 115 ? -13.99199 -24.22797 30.02902 1.000 16.16527 215 ASP B N 1
ATOM 4079 C CA . ASP B 1 115 ? -14.78500 -23.00999 29.90700 1.000 16.32061 215 ASP B CA 1
ATOM 4080 C C . ASP B 1 115 ? -14.11500 -21.94803 29.01200 1.000 15.28503 215 ASP B C 1
ATOM 4081 O O . ASP B 1 115 ? -14.46601 -20.77299 29.08301 1.000 16.16542 215 ASP B O 1
ATOM 4090 N N . SER B 1 116 ? -13.17900 -22.35598 28.15998 1.000 14.67835 216 SER B N 1
ATOM 4091 C CA . SER B 1 116 ? -12.49401 -21.40202 27.28604 1.000 15.17899 216 SER B CA 1
ATOM 4092 C C . SER B 1 116 ? -13.40500 -20.87596 26.18997 1.000 14.11251 216 SER B C 1
ATOM 4093 O O . SER B 1 116 ? -14.45701 -21.42302 25.87701 1.000 15.48101 216 SER B O 1
ATOM 4101 N N . LEU B 1 117 ? -12.97200 -19.76001 25.59103 1.000 13.95416 217 LEU B N 1
ATOM 4102 C CA . LEU B 1 117 ? -13.61801 -19.16406 24.43597 1.000 13.23959 217 LEU B CA 1
ATOM 4103 C C . LEU B 1 117 ? -12.62399 -19.30198 23.29301 1.000 13.33123 217 LEU B C 1
ATOM 4104 O O . LEU B 1 117 ? -11.48800 -18.83400 23.41799 1.000 14.74873 217 LEU B O 1
ATOM 4120 N N . THR B 1 118 ? -13.02398 -19.95501 22.20398 1.000 12.94949 218 THR B N 1
ATOM 4121 C CA . THR B 1 118 ? -12.14102 -20.16494 21.04400 1.000 12.89356 218 THR B CA 1
ATOM 4122 C C . THR B 1 118 ? -12.72005 -19.39304 19.84801 1.000 11.43264 218 THR B C 1
ATOM 4123 O O . THR B 1 118 ? -13.93097 -19.50299 19.57800 1.000 13.81724 218 THR B O 1
ATOM 4134 N N . ILE B 1 119 ? -11.88496 -18.61501 19.15702 1.000 12.62330 219 ILE B N 1
ATOM 4135 C CA . ILE B 1 119 ? -12.22504 -17.90702 17.93002 1.000 12.37181 219 ILE B CA 1
ATOM 4136 C C . ILE B 1 119 ? -11.62696 -18.67102 16.76594 1.000 12.83894 219 ILE B C 1
ATOM 4137 O O . ILE B 1 119 ? -10.45801 -19.08899 16.81002 1.000 13.75788 219 ILE B O 1
ATOM 4153 N N . ILE B 1 120 ? -12.38004 -18.80598 15.67006 1.000 12.37456 220 ILE B N 1
ATOM 4154 C CA . ILE B 1 120 ? -11.93199 -19.48202 14.47598 1.000 12.45827 220 ILE B CA 1
ATOM 4155 C C . ILE B 1 120 ? -12.18400 -18.55997 13.29198 1.000 13.28885 220 ILE B C 1
ATOM 4156 O O . ILE B 1 120 ? -13.26000 -17.95902 13.17102 1.000 13.59455 220 ILE B O 1
ATOM 4172 N N . VAL B 1 121 ? -11.18800 -18.40903 12.42502 1.000 13.55600 221 VAL B N 1
ATOM 4173 C CA . VAL B 1 121 ? -11.37398 -17.77495 11.13499 1.000 13.58981 221 VAL B CA 1
ATOM 4174 C C . VAL B 1 121 ? -11.26603 -18.83601 10.06397 1.000 14.03173 221 VAL B C 1
ATOM 4175 O O . VAL B 1 121 ? -10.28398 -19.57201 10.01200 1.000 15.02466 221 VAL B O 1
ATOM 4188 N N . SER B 1 122 ? -12.27200 -18.90298 9.18601 1.000 14.21852 222 SER B N 1
ATOM 4189 C CA . SER B 1 122 ? -12.27699 -19.86200 8.09400 1.000 15.15964 222 SER B CA 1
ATOM 4190 C C . SER B 1 122 ? -11.35200 -19.41301 6.96699 1.000 14.70955 222 SER B C 1
ATOM 4191 O O . SER B 1 122 ? -11.45600 -18.28600 6.47600 1.000 15.80319 222 SER B O 1
ATOM 4199 N N . GLU B 1 123 ? -10.46100 -20.31600 6.53300 1.000 16.11145 223 GLU B N 1
ATOM 4200 C CA . GLU B 1 123 ? -9.63301 -20.05099 5.35302 1.000 19.50944 223 GLU B CA 1
ATOM 4201 C C . GLU B 1 123 ? -10.42997 -20.13500 4.06298 1.000 20.80179 223 GLU B C 1
ATOM 4202 O O . GLU B 1 123 ? -9.93401 -19.69000 3.01301 1.000 23.81765 223 GLU B O 1
ATOM 4214 N N . GLU B 1 124 ? -11.61901 -20.71901 4.10102 1.000 17.69422 224 GLU B N 1
ATOM 4215 C CA . GLU B 1 124 ? -12.43799 -20.81600 2.90598 1.000 18.95843 224 GLU B CA 1
ATOM 4216 C C . GLU B 1 124 ? -13.23502 -19.54299 2.66400 1.000 18.87216 224 GLU B C 1
ATOM 4217 O O . GLU B 1 124 ? -13.30099 -19.04500 1.53200 1.000 20.64757 224 GLU B O 1
ATOM 4229 N N . THR B 1 125 ? -13.90400 -19.02602 3.70400 1.000 16.22529 225 THR B N 1
ATOM 4230 C CA . THR B 1 125 ? -14.86401 -17.95000 3.54098 1.000 17.38733 225 THR B CA 1
ATOM 4231 C C . THR B 1 125 ? -14.45399 -16.67201 4.23401 1.000 17.08337 225 THR B C 1
ATOM 4232 O O . THR B 1 125 ? -15.04400 -15.62400 3.96000 1.000 16.81874 225 THR B O 1
ATOM 4243 N N . GLY B 1 126 ? -13.49500 -16.73598 5.15400 1.000 15.46324 226 GLY B N 1
ATOM 4244 C CA . GLY B 1 126 ? -13.21701 -15.59902 6.01099 1.000 16.03534 226 GLY B CA 1
ATOM 4245 C C . GLY B 1 126 ? -14.20999 -15.42299 7.13601 1.000 15.14230 226 GLY B C 1
ATOM 4246 O O . GLY B 1 126 ? -14.05500 -14.49000 7.93800 1.000 16.96505 226 GLY B O 1
ATOM 4250 N N . GLY B 1 127 ? -15.21003 -16.28800 7.24204 1.000 13.95074 227 GLY B N 1
ATOM 4251 C CA . GLY B 1 127 ? -16.16398 -16.16301 8.34696 1.000 15.29186 227 GLY B CA 1
ATOM 4252 C C . GLY B 1 127 ? -15.50698 -16.39202 9.69397 1.000 13.35955 227 GLY B C 1
ATOM 4253 O O . GLY B 1 127 ? -14.57501 -17.19399 9.83700 1.000 13.32141 227 GLY B O 1
ATOM 4257 N N . VAL B 1 128 ? -16.00102 -15.66900 10.67805 1.000 13.49293 228 VAL B N 1
ATOM 4258 C CA . VAL B 1 128 ? -15.53200 -15.74202 12.06397 1.000 14.32907 228 VAL B CA 1
ATOM 4259 C C . VAL B 1 128 ? -16.56007 -16.46300 12.92100 1.000 12.98293 228 VAL B C 1
ATOM 4260 O O . VAL B 1 128 ? -17.76497 -16.15199 12.87499 1.000 13.42208 228 VAL B O 1
ATOM 4273 N N . SER B 1 129 ? -16.10796 -17.42601 13.69801 1.000 12.76274 229 SER B N 1
ATOM 4274 C CA . SER B 1 129 ? -16.94504 -18.19695 14.59596 1.000 12.08785 229 SER B CA 1
ATOM 4275 C C . SER B 1 129 ? -16.32197 -18.23105 15.96407 1.000 12.35041 229 SER B C 1
ATOM 4276 O O . SER B 1 129 ? -15.11601 -18.00999 16.14398 1.000 12.80041 229 SER B O 1
ATOM 4284 N N . VAL B 1 130 ? -17.13900 -18.61600 16.94897 1.000 12.81270 230 VAL B N 1
ATOM 4285 C CA . VAL B 1 130 ? -16.69097 -18.82796 18.31400 1.000 12.03152 230 VAL B CA 1
ATOM 4286 C C . VAL B 1 130 ? -17.24606 -20.12901 18.82699 1.000 12.83690 230 VAL B C 1
ATOM 4287 O O . VAL B 1 130 ? -18.43797 -20.41801 18.62501 1.000 13.94392 230 VAL B O 1
ATOM 4300 N N . ALA B 1 131 ? -16.40595 -20.89896 19.49900 1.000 12.53095 231 ALA B N 1
ATOM 4301 C CA . ALA B 1 131 ? -16.81103 -22.08107 20.20301 1.000 12.97464 231 ALA B CA 1
ATOM 4302 C C . ALA B 1 131 ? -16.76302 -21.87797 21.70303 1.000 14.28163 231 ALA B C 1
ATOM 4303 O O . ALA B 1 131 ? -15.76598 -21.40600 22.24499 1.000 13.79176 231 ALA B O 1
ATOM 4310 N N . LYS B 1 132 ? -17.86500 -22.19701 22.37398 1.000 13.68633 232 LYS B N 1
ATOM 4311 C CA . LYS B 1 132 ? -17.97501 -22.06701 23.81401 1.000 15.13220 232 LYS B CA 1
ATOM 4312 C C . LYS B 1 132 ? -18.98299 -23.10897 24.28599 1.000 15.18353 232 LYS B C 1
ATOM 4313 O O . LYS B 1 132 ? -20.06900 -23.23900 23.71300 1.000 15.41350 232 LYS B O 1
ATOM 4332 N N . ASN B 1 133 ? -18.61302 -23.83303 25.32102 1.000 14.94500 233 ASN B N 1
ATOM 4333 C CA . ASN B 1 133 ? -19.53397 -24.77898 25.96500 1.000 17.41290 233 ASN B CA 1
ATOM 4334 C C . ASN B 1 133 ? -20.14105 -25.76306 24.97802 1.000 16.41047 233 ASN B C 1
ATOM 4335 O O . ASN B 1 133 ? -21.28799 -26.19599 25.14799 1.000 18.22673 233 ASN B O 1
ATOM 4346 N N . GLY B 1 134 ? -19.35097 -26.25998 24.03600 1.000 15.60731 234 GLY B N 1
ATOM 4347 C CA . GLY B 1 134 ? -19.76701 -27.29298 23.11600 1.000 16.80002 234 GLY B CA 1
ATOM 4348 C C . GLY B 1 134 ? -20.54600 -26.80506 21.91400 1.000 14.97307 234 GLY B C 1
ATOM 4349 O O . GLY B 1 134 ? -20.92300 -27.64897 21.07201 1.000 17.07896 234 GLY B O 1
ATOM 4353 N N . ASP B 1 135 ? -20.81601 -25.51397 21.81498 1.000 15.81969 235 ASP B N 1
ATOM 4354 C CA . ASP B 1 135 ? -21.58501 -24.93601 20.71303 1.000 16.20220 235 ASP B CA 1
ATOM 4355 C C . ASP B 1 135 ? -20.68797 -24.08995 19.83000 1.000 14.27996 235 ASP B C 1
ATOM 4356 O O . ASP B 1 135 ? -19.81902 -23.34603 20.33199 1.000 15.51324 235 ASP B O 1
ATOM 4365 N N . LEU B 1 136 ? -20.96302 -24.11001 18.52401 1.000 15.02345 236 LEU B N 1
ATOM 4366 C CA . LEU B 1 136 ? -20.31495 -23.25197 17.54502 1.000 13.53758 236 LEU B CA 1
ATOM 4367 C C . LEU B 1 136 ? -21.26609 -22.16106 17.07197 1.000 12.30605 236 LEU B C 1
ATOM 4368 O O . LEU B 1 136 ? -22.39097 -22.47898 16.63101 1.000 15.36009 236 LEU B O 1
ATOM 4384 N N . HIS B 1 137 ? -20.84691 -20.92500 17.15104 1.000 11.91155 237 HIS B N 1
ATOM 4385 C CA . HIS B 1 137 ? -21.59005 -19.74990 16.77195 1.000 12.71118 237 HIS B CA 1
ATOM 4386 C C . HIS B 1 137 ? -20.91899 -19.09605 15.55505 1.000 12.30655 237 HIS B C 1
ATOM 4387 O O . HIS B 1 137 ? -19.80200 -18.59099 15.68698 1.000 13.52723 237 HIS B O 1
ATOM 4401 N N . ARG B 1 138 ? -21.54899 -19.18999 14.39297 1.000 13.05383 238 ARG B N 1
ATOM 4402 C CA . ARG B 1 138 ? -20.89101 -18.86998 13.12303 1.000 14.09750 238 ARG B CA 1
ATOM 4403 C C . ARG B 1 138 ? -21.26898 -17.47402 12.61899 1.000 13.29922 238 ARG B C 1
ATOM 4404 O O . ARG B 1 138 ? -22.21702 -16.85198 13.07701 1.000 13.35634 238 ARG B O 1
ATOM 4425 N N . GLU B 1 139 ? -20.48000 -17.00605 11.64202 1.000 13.44497 239 GLU B N 1
ATOM 4426 C CA . GLU B 1 139 ? -20.76802 -15.83696 10.85197 1.000 14.27209 239 GLU B CA 1
ATOM 4427 C C . GLU B 1 139 ? -20.92898 -14.59597 11.71902 1.000 14.23425 239 GLU B C 1
ATOM 4428 O O . GLU B 1 139 ? -21.80501 -13.75701 11.50599 1.000 16.21951 239 GLU B O 1
ATOM 4440 N N . LEU B 1 140 ? -20.01701 -14.41602 12.66696 1.000 14.64386 240 LEU B N 1
ATOM 4441 C CA . LEU B 1 140 ? -20.12701 -13.29199 13.56303 1.000 14.62183 240 LEU B CA 1
ATOM 4442 C C . LEU B 1 140 ? -19.70096 -11.97403 12.92100 1.000 14.96300 240 LEU B C 1
ATOM 4443 O O . LEU B 1 140 ? -18.68000 -11.91699 12.23399 1.000 16.57326 240 LEU B O 1
ATOM 4459 N N . THR B 1 141 ? -20.44602 -10.91298 13.20300 1.000 17.03204 241 THR B N 1
ATOM 4460 C CA . THR B 1 141 ? -20.01497 -9.56003 12.87502 1.000 16.51601 241 THR B CA 1
ATOM 4461 C C . THR B 1 141 ? -18.87503 -9.16100 13.81696 1.000 18.51377 241 THR B C 1
ATOM 4462 O O . THR B 1 141 ? -18.64099 -9.79199 14.85500 1.000 19.73057 241 THR B O 1
ATOM 4473 N N . GLU B 1 142 ? -18.18298 -8.08502 13.43202 1.000 21.12606 242 GLU B N 1
ATOM 4474 C CA . GLU B 1 142 ? -17.10600 -7.60098 14.28698 1.000 22.76324 242 GLU B CA 1
ATOM 4475 C C . GLU B 1 142 ? -17.67001 -7.15699 15.62401 1.000 22.13369 242 GLU B C 1
ATOM 4476 O O . GLU B 1 142 ? -17.07299 -7.39300 16.68199 1.000 24.06982 242 GLU B O 1
ATOM 4488 N N . GLU B 1 143 ? -18.84698 -6.53000 15.60100 1.000 22.59997 243 GLU B N 1
ATOM 4489 C CA . GLU B 1 143 ? -19.42702 -6.04000 16.83999 1.000 26.18947 243 GLU B CA 1
ATOM 4490 C C . GLU B 1 143 ? -19.83000 -7.19801 17.74199 1.000 26.50820 243 GLU B C 1
ATOM 4491 O O . GLU B 1 143 ? -19.62600 -7.14300 18.95801 1.000 27.98258 243 GLU B O 1
ATOM 4503 N N . ALA B 1 144 ? -20.35100 -8.28299 17.16001 1.000 24.19210 244 ALA B N 1
ATOM 4504 C CA . ALA B 1 144 ? -20.74900 -9.41800 17.98399 1.000 24.74218 244 ALA B CA 1
ATOM 4505 C C . ALA B 1 144 ? -19.53600 -10.07901 18.61901 1.000 23.32293 244 ALA B C 1
ATOM 4506 O O . ALA B 1 144 ? -19.58300 -10.47900 19.78900 1.000 23.42882 244 ALA B O 1
ATOM 4513 N N . LEU B 1 145 ? -18.43701 -10.21500 17.87301 1.000 19.71219 245 LEU B N 1
ATOM 4514 C CA . LEU B 1 145 ? -17.24299 -10.80300 18.46799 1.000 19.77959 245 LEU B CA 1
ATOM 4515 C C . LEU B 1 145 ? -16.73700 -9.95002 19.62301 1.000 19.84702 245 LEU B C 1
ATOM 4516 O O . LEU B 1 145 ? -16.42600 -10.47399 20.70300 1.000 20.45684 245 LEU B O 1
ATOM 4532 N N . LYS B 1 146 ? -16.63300 -8.63598 19.40599 1.000 20.91354 246 LYS B N 1
ATOM 4533 C CA . LYS B 1 146 ? -16.13698 -7.73302 20.44500 1.000 23.45166 246 LYS B CA 1
ATOM 4534 C C . LYS B 1 146 ? -16.98400 -7.83200 21.70202 1.000 25.09848 246 LYS B C 1
ATOM 4535 O O . LYS B 1 146 ? -16.45401 -7.90800 22.82099 1.000 23.87261 246 LYS B O 1
ATOM 4554 N N . GLU B 1 147 ? -18.30801 -7.81300 21.54300 1.000 26.12568 247 GLU B N 1
ATOM 4555 C CA . GLU B 1 147 ? -19.20400 -7.94000 22.69198 1.000 29.47308 247 GLU B CA 1
ATOM 4556 C C . GLU B 1 147 ? -19.03700 -9.28501 23.38403 1.000 27.38115 247 GLU B C 1
ATOM 4557 O O . GLU B 1 147 ? -19.06600 -9.35200 24.62498 1.000 28.27070 247 GLU B O 1
ATOM 4569 N N . MET B 1 148 ? -18.87701 -10.37600 22.61699 1.000 25.52539 248 MET B N 1
ATOM 4570 C CA . MET B 1 148 ? -18.65300 -11.67499 23.24800 1.000 25.91287 248 MET B CA 1
ATOM 4571 C C . MET B 1 148 ? -17.40600 -11.62101 24.11701 1.000 23.64175 248 MET B C 1
ATOM 4572 O O . MET B 1 148 ? -17.41200 -12.10200 25.25800 1.000 24.32926 248 MET B O 1
ATOM 4586 N N . LEU B 1 149 ? -16.33800 -11.00101 23.61099 1.000 21.47719 249 LEU B N 1
ATOM 4587 C CA . LEU B 1 149 ? -15.09500 -10.95300 24.36599 1.000 22.29322 249 LEU B CA 1
ATOM 4588 C C . LEU B 1 149 ? -15.25099 -10.08599 25.59603 1.000 22.38181 249 LEU B C 1
ATOM 4589 O O . LEU B 1 149 ? -14.80200 -10.46399 26.68999 1.000 25.40881 249 LEU B O 1
ATOM 4605 N N . GLU B 1 150 ? -15.88499 -8.91601 25.44699 1.000 22.84294 250 GLU B N 1
ATOM 4606 C CA . GLU B 1 150 ? -16.07201 -8.03200 26.58501 1.000 25.07701 250 GLU B CA 1
ATOM 4607 C C . GLU B 1 150 ? -16.90100 -8.71900 27.66300 1.000 28.40332 250 GLU B C 1
ATOM 4608 O O . GLU B 1 150 ? -16.59300 -8.60700 28.85301 1.000 30.51968 250 GLU B O 1
ATOM 4620 N N . ALA B 1 151 ? -17.90502 -9.49999 27.26000 1.000 28.71842 251 ALA B N 1
ATOM 4621 C CA . ALA B 1 151 ? -18.75899 -10.17000 28.23999 1.000 31.50413 251 ALA B CA 1
ATOM 4622 C C . ALA B 1 151 ? -18.00900 -11.30601 28.90801 1.000 33.35512 251 ALA B C 1
ATOM 4623 O O . ALA B 1 151 ? -18.21500 -11.59200 30.09500 1.000 34.67645 251 ALA B O 1
ATOM 4630 N N . GLU B 1 152 ? -17.15400 -11.98500 28.14599 1.000 33.99296 252 GLU B N 1
ATOM 4631 C CA . GLU B 1 152 ? -16.31000 -13.03200 28.70100 1.000 34.34486 252 GLU B CA 1
ATOM 4632 C C . GLU B 1 152 ? -15.37599 -12.47000 29.76100 1.000 36.97218 252 GLU B C 1
ATOM 4633 O O . GLU B 1 152 ? -15.23600 -13.04800 30.84500 1.000 38.14930 252 GLU B O 1
ATOM 4645 N N . PHE B 1 153 ? -14.74700 -11.32700 29.48000 0.854 36.75450 253 PHE B N 1
ATOM 4646 C CA . PHE B 1 153 ? -13.75900 -10.74400 30.37900 0.854 39.35498 253 PHE B CA 1
ATOM 4647 C C . PHE B 1 153 ? -14.37400 -9.89500 31.48300 0.854 41.40963 253 PHE B C 1
ATOM 4648 O O . PHE B 1 153 ? -13.62600 -9.35600 32.30400 0.854 44.63864 253 PHE B O 1
ATOM 4665 N N . LYS B 1 154 ? -15.69600 -9.75600 31.53000 1.000 41.88161 254 LYS B N 1
ATOM 4666 C CA . LYS B 1 154 ? -16.33800 -9.02200 32.61500 1.000 44.18231 254 LYS B CA 1
ATOM 4667 C C . LYS B 1 154 ? -15.97000 -9.64400 33.95500 1.000 45.17708 254 LYS B C 1
ATOM 4668 O O . LYS B 1 154 ? -15.22200 -9.05400 34.73700 1.000 47.34429 254 LYS B O 1
#

B-factor: mean 26.45, std 11.36, range [7.86, 66.95]

Nearest PDB structures (foldseek):
  8ogm-assembly1_B  TM=1.001E+00  e=3.487E-32  Bacillus subtilis subsp. subtilis str. 168
  6hvn-assembly1_B  TM=9.961E-01  e=4.145E-27  Listeria monocytogenes EGD-e
  6hvn-assembly1_A  TM=9.898E-01  e=4.430E-27  Listeria monocytogenes EGD-e
  7l8n-assembly1_B  TM=9.820E-01  e=4.048E-25  Streptococcus mutans UA159
  8ofh-assembly3_D  TM=9.800E-01  e=1.527E-24  Streptococcus pneumoniae R6

Secondary structure (DSSP, 8-state):
-HHHHHHHHHHHHHHHHHHHHHHHT--EEEEE--SS--HHHHTTSEEEEEEP-HHHHHHHT-TTSTT-SSEEEEETTEEEEEEE--PPP--TTS-TT--HHHHHHHHHHHHSS-EEEEE-TTT--EEEEETTEEE-S--HHHHHHHHHHHH-/--HHHHHHHHHHHHHHHHHHHHHHHT--EEEEE--SS--HHHHTTSEEEEEEP-HHHHHHHH-TTSTT-SSEEEEETTEEEEEEE--PPP--TTS-TT--HHHHHHHHHHTTSS-EEEEE-TTT--EEEEETTEEE-S--HHHHHHHHHHHH-

Solvent-accessible surface area: 14575 Å² total; per-residue (Å²): 102,114,105,106,130,42,60,60,157,8,4,90,13,0,14,131,0,1,58,54,0,25,156,107,147,14,10,2,11,1,0,5,22,74,140,58,60,1,32,122,51,21,132,75,11,42,71,0,61,0,92,28,14,8,43,0,1,8,0,0,2,23,67,132,10,43,0,49,114,24,0,0,0,4,83,126,72,57,0,7,0,0,24,3,129,7,29,82,1,148,36,83,182,18,42,168,132,25,40,88,62,13,75,9,0,0,3,0,2,83,90,15,43,0,3,0,0,0,0,10,100,140,94,7,27,16,4,2,0,62,111,23,84,35,79,88,147,31,77,109,124,28,5,67,120,50,0,76,71,23,38,216,134,72,110,99,91,103,35,39,67,158,4,2,81,14,0,12,106,0,1,48,63,0,16,146,106,128,16,6,1,8,0,0,0,15,61,140,56,62,0,33,115,48,28,138,75,13,45,77,0,52,0,84,22,13,7,43,0,0,1,0,0,4,31,70,130,11,44,0,45,114,24,0,0,0,0,100,80,52,74,0,4,0,0,26,4,131,7,30,108,7,170,24,116,182,11,39,187,115,16,40,98,61,12,63,9,0,1,2,0,3,87,90,14,40,0,4,0,0,0,0,10,111,140,65,6,18,14,3,1,0,49,100,21,81,32,77,77,114,31,83,108,119,32,2,71,114,63,0,47,59,41,8,200

InterPro domains:
  IPR003390 DNA integrity scanning protein, DisA, N-terminal [PF02457] (118-235)
  IPR003390 DNA integrity scanning protein, DisA, N-terminal [PS51794] (82-242)
  IPR014046 Diadenylate cyclase [PIRSF004793] (10-266)
  IPR034701 Diadenylate cyclase CdaA [MF_01499] (1-254)
  IPR034701 Diadenylate cyclase CdaA [TIGR00159] (3-257)
  IPR036888 DNA integrity scanning protein, DisA, N-terminal domain superfamily [G3DSA:3.40.1700.10] (98-262)
  IPR036888 DNA integrity scanning protein, D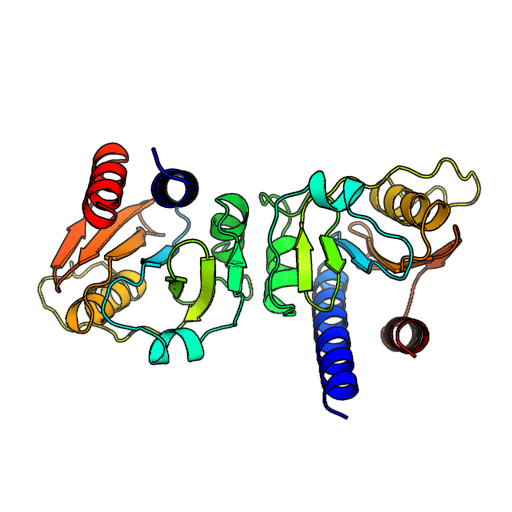isA, N-terminal domain superfamily [SSF143597] (40-240)
  IPR045585 Diadenylate cyclase CdaA, N-terminal domain [PF19293] (14-84)
  IPR050338 DNA integrity scanning protein DisA [PTHR34185] (1-269)

Organism: Bacillus subtilis (strain 168) (NCBI:txid224308)

Sequence (305 aa):
TPVEEAQQKTIEAITKAINYMAKRRIGALLTIERDTGMGDYIETGIPLNAKVSSELLINIFIPNTPLHDGAVIMKNNEIAAAACYLPLSESPFISKELGTRHRAAVGISEVTDSLTIIVSEETGGVSVAKNGDLHRELTEEALKEMLEAEFKPTPVEEAQQKTIEAITKAINYMAKRRIGALLTIERDTGMGDYIETGIPLNAKVSSELLINIFIPNTPLHDGAVIMKNNEIAAAACYLPLSESPFISKELGTRHRAAVGISEVTDSLTIIVSEETGGVSVAKNGDLHRELTEEALKEMLEAEFK

Radius of gyration: 20.76 Å; Cα contacts (8 Å, |Δi|>4): 671; chains: 2; bounding box: 58×42×40 Å

GO terms:
  GO:0005886 plasma membrane (C, IDA)
  GO:0004016 adenylate cyclase activity (F, IDA)